Protein AF-E9GX31-F1 (afdb_monomer)

Structure (mmCIF, N/CA/C/O backbone):
data_AF-E9GX31-F1
#
_entry.id   AF-E9GX31-F1
#
loop_
_atom_site.group_PDB
_atom_site.id
_atom_site.type_symbol
_atom_site.label_atom_id
_atom_site.label_alt_id
_atom_site.label_comp_id
_atom_site.label_asym_id
_atom_site.label_entity_id
_atom_site.label_seq_id
_atom_site.pdbx_PDB_ins_code
_atom_site.Cartn_x
_atom_site.Cartn_y
_atom_site.Cartn_z
_atom_site.occupancy
_atom_site.B_iso_or_equiv
_atom_site.auth_seq_id
_atom_site.auth_comp_id
_atom_site.auth_asym_id
_atom_site.auth_atom_id
_atom_site.pdbx_PDB_model_num
ATOM 1 N N . MET A 1 1 ? 26.199 18.752 -6.750 1.00 39.62 1 MET A N 1
ATOM 2 C CA . MET A 1 1 ? 25.489 17.635 -7.406 1.00 39.62 1 MET A CA 1
ATOM 3 C C . MET A 1 1 ? 24.521 18.258 -8.393 1.00 39.62 1 MET A C 1
ATOM 5 O O . MET A 1 1 ? 23.887 19.229 -7.994 1.00 39.62 1 MET A O 1
ATOM 9 N N . PRO A 1 2 ? 24.479 17.839 -9.667 1.00 45.19 2 PRO A N 1
ATOM 10 C CA . PRO A 1 2 ? 23.484 18.375 -10.589 1.00 45.19 2 PRO A CA 1
ATOM 11 C C . PRO A 1 2 ? 22.094 18.014 -10.052 1.00 45.19 2 PRO A C 1
ATOM 13 O O . PRO A 1 2 ? 21.857 16.863 -9.695 1.00 45.19 2 PRO A O 1
ATOM 16 N N . HIS A 1 3 ? 21.222 19.013 -9.914 1.00 49.72 3 HIS A N 1
ATOM 17 C CA . HIS A 1 3 ? 19.829 18.790 -9.541 1.00 49.72 3 HIS A CA 1
ATOM 18 C C . HIS A 1 3 ? 19.155 18.051 -10.695 1.00 49.72 3 HIS A C 1
ATOM 20 O O . HIS A 1 3 ? 19.002 18.612 -11.780 1.00 49.72 3 HIS A O 1
ATOM 26 N N . LEU A 1 4 ? 18.817 16.785 -10.467 1.00 62.69 4 LEU A N 1
ATOM 27 C CA . LEU A 1 4 ? 17.968 16.030 -11.374 1.00 62.69 4 LEU A CA 1
ATOM 28 C C . LEU A 1 4 ? 16.592 16.709 -11.404 1.00 62.69 4 LEU A C 1
ATOM 30 O O . LEU A 1 4 ? 16.124 17.245 -10.398 1.00 62.69 4 LEU A O 1
ATOM 34 N N . SER A 1 5 ? 15.950 16.739 -12.569 1.00 81.81 5 SER A N 1
ATOM 35 C CA . SER A 1 5 ? 14.549 17.151 -12.630 1.00 81.81 5 SER A CA 1
ATOM 36 C C . SER A 1 5 ? 13.690 16.139 -11.865 1.00 81.81 5 SER A C 1
ATOM 38 O O . SER A 1 5 ? 14.045 14.965 -11.769 1.00 81.81 5 SER A O 1
ATOM 40 N N . TRP A 1 6 ? 12.536 16.566 -11.350 1.00 83.75 6 TRP A N 1
ATOM 41 C CA . TRP A 1 6 ? 11.606 15.681 -10.634 1.00 83.75 6 TRP A CA 1
ATOM 42 C C . TRP A 1 6 ? 11.333 14.362 -11.384 1.00 83.75 6 TRP A C 1
ATOM 44 O O . TRP A 1 6 ? 11.356 13.282 -10.798 1.00 83.75 6 TRP A O 1
ATOM 54 N N . ASN A 1 7 ? 11.168 14.434 -12.708 1.00 87.56 7 ASN A N 1
ATOM 55 C CA . ASN A 1 7 ? 10.930 13.260 -13.549 1.00 87.56 7 ASN A CA 1
ATOM 56 C C . ASN A 1 7 ? 12.159 12.341 -13.649 1.00 87.56 7 ASN A C 1
ATOM 58 O O . ASN A 1 7 ? 11.997 11.132 -13.774 1.00 87.56 7 ASN A O 1
ATOM 62 N N . GLN A 1 8 ? 13.378 12.886 -13.583 1.00 87.44 8 GLN A N 1
ATOM 63 C CA . GLN A 1 8 ? 14.614 12.094 -13.557 1.00 87.44 8 GLN A CA 1
ATOM 64 C C . GLN A 1 8 ? 14.757 11.321 -12.248 1.00 87.44 8 GLN A C 1
ATOM 66 O O . GLN A 1 8 ? 15.096 10.139 -12.277 1.00 87.44 8 GLN A O 1
ATOM 71 N N . GLU A 1 9 ? 14.451 11.953 -11.116 1.00 89.94 9 GLU A N 1
ATOM 72 C CA . GLU A 1 9 ? 14.461 11.283 -9.812 1.00 89.94 9 GLU A CA 1
ATOM 73 C C . GLU A 1 9 ? 13.401 10.177 -9.753 1.00 89.94 9 GLU A C 1
ATOM 75 O O . GLU A 1 9 ? 13.705 9.045 -9.371 1.00 89.94 9 GLU A O 1
ATOM 80 N N . LEU A 1 10 ? 12.181 10.469 -10.215 1.00 91.00 10 LEU A N 1
ATOM 81 C CA . LEU A 1 10 ? 11.087 9.500 -10.247 1.00 91.00 10 LEU A CA 1
ATOM 82 C C . LEU A 1 10 ? 11.390 8.316 -11.178 1.00 91.00 10 LEU A C 1
ATOM 84 O O . LEU A 1 10 ? 11.178 7.165 -10.799 1.00 91.00 10 LEU A O 1
ATOM 88 N N . ALA A 1 11 ? 11.921 8.569 -12.377 1.00 92.50 11 ALA A N 1
ATOM 89 C CA . ALA A 1 11 ? 12.293 7.512 -13.316 1.00 92.50 11 ALA A CA 1
ATOM 90 C C . ALA A 1 11 ? 13.402 6.607 -12.758 1.00 92.50 11 ALA A C 1
ATOM 92 O O . ALA A 1 11 ? 13.338 5.381 -12.910 1.00 92.50 11 ALA A O 1
ATOM 93 N N . ALA A 1 12 ? 14.394 7.187 -12.072 1.00 92.44 12 ALA A N 1
ATOM 94 C CA . ALA A 1 12 ? 15.453 6.430 -11.411 1.00 92.44 12 ALA A CA 1
ATOM 95 C C . ALA A 1 12 ? 14.886 5.554 -10.284 1.00 92.44 12 ALA A C 1
ATOM 97 O O . ALA A 1 12 ? 15.166 4.356 -10.241 1.00 92.44 12 ALA A O 1
ATOM 98 N N . GLN A 1 13 ? 14.017 6.121 -9.444 1.00 93.12 13 GLN A N 1
ATOM 99 C CA . GLN A 1 13 ? 13.349 5.398 -8.363 1.00 93.12 13 GLN A CA 1
ATOM 100 C C . GLN A 1 13 ? 12.495 4.233 -8.887 1.00 93.12 13 GLN A C 1
ATOM 102 O O . GLN A 1 13 ? 12.586 3.116 -8.381 1.00 93.12 13 GLN A O 1
ATOM 107 N N . MET A 1 14 ? 11.686 4.451 -9.927 1.00 93.50 14 MET A N 1
ATOM 108 C CA . MET A 1 14 ? 10.847 3.393 -10.503 1.00 93.50 14 MET A CA 1
ATOM 109 C C . MET A 1 14 ? 11.682 2.287 -11.162 1.00 93.50 14 MET A C 1
ATOM 111 O O . MET A 1 14 ? 11.339 1.106 -11.070 1.00 93.50 14 MET A O 1
ATOM 115 N N . THR A 1 15 ? 12.816 2.645 -11.768 1.00 93.88 15 THR A N 1
ATOM 116 C CA . THR A 1 15 ? 13.777 1.676 -12.314 1.00 93.88 15 THR A CA 1
ATOM 117 C C . THR A 1 15 ? 14.421 0.842 -11.205 1.00 93.88 15 THR A C 1
ATOM 119 O O . THR A 1 15 ? 14.493 -0.382 -11.318 1.00 93.88 15 THR A O 1
ATOM 122 N N . GLU A 1 16 ? 14.830 1.471 -10.103 1.00 94.19 16 GLU A N 1
ATOM 123 C CA . GLU A 1 16 ? 15.353 0.783 -8.918 1.00 94.19 16 GLU A CA 1
ATOM 124 C C . GLU A 1 16 ? 14.303 -0.167 -8.321 1.00 94.19 16 GLU A C 1
ATOM 126 O O . GLU A 1 16 ? 14.579 -1.336 -8.047 1.00 94.19 16 GLU A O 1
ATOM 131 N N . HIS A 1 17 ? 13.060 0.294 -8.188 1.00 94.00 17 HIS A N 1
ATOM 132 C CA . HIS A 1 17 ? 11.954 -0.531 -7.712 1.00 94.00 17 HIS A CA 1
ATOM 133 C C . HIS A 1 17 ? 11.703 -1.748 -8.602 1.00 94.00 17 HIS A C 1
ATOM 135 O O . HIS A 1 17 ? 11.418 -2.829 -8.080 1.00 94.00 17 HIS A O 1
ATOM 141 N N . ARG A 1 18 ? 11.861 -1.614 -9.921 1.00 94.19 18 ARG A N 1
ATOM 142 C CA . ARG A 1 18 ? 11.797 -2.753 -10.840 1.00 94.19 18 ARG A CA 1
ATOM 143 C C . ARG A 1 18 ? 12.932 -3.744 -10.600 1.00 94.19 18 ARG A C 1
ATOM 145 O O . ARG A 1 18 ? 12.677 -4.940 -10.502 1.00 94.19 18 ARG A O 1
ATOM 152 N N . GLN A 1 19 ? 14.165 -3.266 -10.439 1.00 93.56 19 GLN A N 1
ATOM 153 C CA . GLN A 1 19 ? 15.322 -4.125 -10.142 1.00 93.56 19 GLN A CA 1
ATOM 154 C C . GLN A 1 19 ? 15.158 -4.884 -8.816 1.00 93.56 19 GLN A C 1
ATOM 156 O O . GLN A 1 19 ? 15.566 -6.036 -8.701 1.00 93.56 19 GLN A O 1
ATOM 161 N N . MET A 1 20 ? 14.503 -4.264 -7.833 1.00 92.94 20 MET A N 1
ATOM 162 C CA . MET A 1 20 ? 14.167 -4.880 -6.546 1.00 92.94 20 MET A CA 1
ATOM 163 C C . MET A 1 20 ? 12.914 -5.779 -6.585 1.00 92.94 20 MET A C 1
ATOM 165 O O . MET A 1 20 ? 12.487 -6.269 -5.536 1.00 92.94 20 MET A O 1
ATOM 169 N N . GLY A 1 21 ? 12.277 -5.967 -7.747 1.00 93.19 21 GLY A N 1
ATOM 170 C CA . GLY A 1 21 ? 11.058 -6.773 -7.892 1.00 93.19 21 GLY A CA 1
ATOM 171 C C . GLY A 1 21 ? 9.829 -6.185 -7.183 1.00 93.19 21 GLY A C 1
ATOM 172 O O . GLY A 1 21 ? 8.936 -6.923 -6.761 1.00 93.19 21 GLY A O 1
ATOM 173 N N . LYS A 1 22 ? 9.793 -4.862 -6.985 1.00 93.69 22 LYS A N 1
ATOM 174 C CA . LYS A 1 22 ? 8.699 -4.131 -6.313 1.00 93.69 22 LYS A CA 1
ATOM 175 C C . LYS A 1 22 ? 7.609 -3.678 -7.277 1.00 93.69 22 LYS A C 1
ATOM 177 O O . LYS A 1 22 ? 6.468 -3.493 -6.860 1.00 93.69 22 LYS A O 1
ATOM 182 N N . ILE A 1 23 ? 7.962 -3.544 -8.548 1.00 94.00 23 ILE A N 1
ATOM 183 C CA . ILE A 1 23 ? 7.068 -3.286 -9.672 1.00 94.00 23 ILE A CA 1
ATOM 184 C C . ILE A 1 23 ? 7.576 -4.059 -10.885 1.00 94.00 23 ILE A C 1
ATOM 186 O O . ILE A 1 23 ? 8.779 -4.288 -11.002 1.00 94.00 23 ILE A O 1
ATOM 190 N N . ASP A 1 24 ? 6.676 -4.453 -11.776 1.00 93.19 24 ASP A N 1
ATOM 191 C CA . ASP A 1 24 ? 7.036 -5.093 -13.035 1.00 93.19 24 ASP A CA 1
ATOM 192 C C . ASP A 1 24 ? 6.418 -4.327 -14.205 1.00 93.19 24 ASP A C 1
ATOM 194 O O . ASP A 1 24 ? 5.210 -4.094 -14.230 1.00 93.19 24 ASP A O 1
ATOM 198 N N . PHE A 1 25 ? 7.257 -3.893 -15.143 1.00 92.44 25 PHE A N 1
ATOM 199 C CA . PHE A 1 25 ? 6.847 -3.186 -16.353 1.00 92.44 25 PHE A CA 1
ATOM 200 C C . PHE A 1 25 ? 7.828 -3.465 -17.497 1.00 92.44 25 PHE A C 1
ATOM 202 O O . PHE A 1 25 ? 9.006 -3.771 -17.283 1.00 92.44 25 PHE A O 1
ATOM 209 N N . VAL A 1 26 ? 7.337 -3.337 -18.730 1.00 92.00 26 VAL A N 1
ATOM 210 C CA . VAL A 1 26 ? 8.105 -3.583 -19.956 1.00 92.00 26 VAL A CA 1
ATOM 211 C C . VAL A 1 26 ? 8.619 -2.259 -20.521 1.00 92.00 26 VAL A C 1
ATOM 213 O O . VAL A 1 26 ? 7.872 -1.290 -20.600 1.00 92.00 26 VAL A O 1
ATOM 216 N N . GLY A 1 27 ? 9.887 -2.228 -20.941 1.00 91.19 27 GLY A N 1
ATOM 217 C CA . GLY A 1 27 ? 10.541 -1.045 -21.515 1.00 91.19 27 GLY A CA 1
ATOM 218 C C . GLY A 1 27 ? 11.595 -0.415 -20.601 1.00 91.19 27 GLY A C 1
ATOM 219 O O . GLY A 1 27 ? 11.882 -0.927 -19.518 1.00 91.19 27 GLY A O 1
ATOM 220 N N . GLU A 1 28 ? 12.197 0.681 -21.057 1.00 92.19 28 GLU A N 1
ATOM 221 C CA . GLU A 1 28 ? 13.198 1.462 -20.322 1.00 92.19 28 GLU A CA 1
ATOM 222 C C . GLU A 1 28 ? 12.646 2.864 -20.041 1.00 92.19 28 GLU A C 1
ATOM 224 O O . GLU A 1 28 ? 12.131 3.528 -20.941 1.00 92.19 28 GLU A O 1
ATOM 229 N N . LEU A 1 29 ? 12.727 3.304 -18.780 1.00 92.00 29 LEU A N 1
ATOM 230 C CA . LEU A 1 29 ? 12.296 4.649 -18.377 1.00 92.00 29 LEU A CA 1
ATOM 231 C C . LEU A 1 29 ? 13.347 5.711 -18.701 1.00 92.00 29 LEU A C 1
ATOM 233 O O . LEU A 1 29 ? 12.995 6.853 -18.988 1.00 92.00 29 LEU A O 1
ATOM 237 N N . ILE A 1 30 ? 14.624 5.330 -18.641 1.00 91.94 30 ILE A N 1
ATOM 238 C CA . ILE A 1 30 ? 15.775 6.189 -18.907 1.00 91.94 30 ILE A CA 1
ATOM 239 C C . ILE A 1 30 ? 16.537 5.568 -20.072 1.00 91.94 30 ILE A C 1
ATOM 241 O O . ILE A 1 30 ? 17.024 4.445 -19.957 1.00 91.94 30 ILE A O 1
ATOM 245 N N . TYR A 1 31 ? 16.630 6.297 -21.178 1.00 89.81 31 TYR A N 1
ATOM 246 C CA . TYR A 1 31 ? 17.353 5.865 -22.367 1.00 89.81 31 TYR A CA 1
ATOM 247 C C . TYR A 1 31 ? 18.874 6.061 -22.216 1.00 89.81 31 TYR A C 1
ATOM 249 O O . TYR A 1 31 ? 19.324 6.818 -21.348 1.00 89.81 31 TYR A O 1
ATOM 257 N N . PRO A 1 32 ? 19.699 5.439 -23.084 1.00 88.75 32 PRO A N 1
ATOM 258 C CA . PRO A 1 32 ? 21.158 5.594 -23.047 1.00 88.75 32 PRO A CA 1
ATOM 259 C C . PRO A 1 32 ? 21.659 7.040 -23.197 1.00 88.75 32 PRO A C 1
ATOM 261 O O . PRO A 1 32 ? 22.749 7.364 -22.730 1.00 88.75 32 PRO A O 1
ATOM 264 N N . ASP A 1 33 ? 20.872 7.914 -23.829 1.00 89.88 33 ASP A N 1
ATOM 265 C CA . ASP A 1 33 ? 21.152 9.347 -23.988 1.00 89.88 33 ASP A CA 1
ATOM 266 C C . ASP A 1 33 ? 20.694 10.202 -22.786 1.00 89.88 33 ASP A C 1
ATOM 268 O O . ASP A 1 33 ? 20.757 11.428 -22.842 1.00 89.88 33 ASP A O 1
ATOM 272 N N . GLN A 1 34 ? 20.259 9.561 -21.693 1.00 84.56 34 GLN A N 1
ATOM 273 C CA . GLN A 1 34 ? 19.695 10.166 -20.477 1.00 84.56 34 GLN A CA 1
ATOM 274 C C . GLN A 1 34 ? 18.346 10.877 -20.668 1.00 84.56 34 GLN A C 1
ATOM 276 O O . GLN A 1 34 ? 17.866 11.544 -19.744 1.00 84.56 34 GLN A O 1
ATOM 281 N N . SER A 1 35 ? 17.702 10.725 -21.828 1.00 87.75 35 SER A N 1
ATOM 282 C CA . SER A 1 35 ? 16.323 11.171 -22.012 1.00 87.75 35 SER A CA 1
ATOM 283 C C . SER A 1 35 ? 15.340 10.230 -21.300 1.00 87.75 35 SER A C 1
ATOM 285 O O . SER A 1 35 ? 15.626 9.051 -21.072 1.00 87.75 35 SER A O 1
ATOM 287 N N . ILE A 1 36 ? 14.181 10.763 -20.899 1.00 91.12 36 ILE A N 1
ATOM 288 C CA . ILE A 1 36 ? 13.154 10.015 -20.161 1.00 91.12 36 ILE A CA 1
ATOM 289 C C . ILE A 1 36 ? 11.982 9.702 -21.074 1.00 91.12 36 ILE A C 1
ATOM 291 O O . ILE A 1 36 ? 11.460 10.586 -21.757 1.00 91.12 36 ILE A O 1
ATOM 295 N N . ASN A 1 37 ? 11.493 8.469 -20.992 1.00 92.25 37 ASN A N 1
ATOM 296 C CA . ASN A 1 37 ? 10.198 8.105 -21.542 1.00 92.25 37 ASN A CA 1
ATOM 297 C C . ASN A 1 37 ? 9.067 8.551 -20.596 1.00 92.25 37 ASN A C 1
ATOM 299 O O . ASN A 1 37 ? 8.681 7.816 -19.690 1.00 92.25 37 ASN A O 1
ATOM 303 N N . ILE A 1 38 ? 8.557 9.770 -20.792 1.00 89.62 38 ILE A N 1
ATOM 304 C CA . ILE A 1 38 ? 7.535 10.369 -19.911 1.00 89.62 38 ILE A CA 1
ATOM 305 C C . ILE A 1 38 ? 6.222 9.578 -19.959 1.00 89.62 38 ILE A C 1
ATOM 307 O O . ILE A 1 38 ? 5.629 9.325 -18.920 1.00 89.62 38 ILE A O 1
ATOM 311 N N . THR A 1 39 ? 5.800 9.120 -21.139 1.00 91.62 39 THR A N 1
ATOM 312 C CA . THR A 1 39 ? 4.559 8.344 -21.281 1.00 91.62 39 THR A CA 1
ATOM 313 C C . THR A 1 39 ? 4.624 7.041 -20.490 1.00 91.62 39 THR A C 1
ATOM 315 O O . THR A 1 39 ? 3.710 6.732 -19.733 1.00 91.62 39 THR A O 1
ATOM 318 N N . LEU A 1 40 ? 5.738 6.309 -20.598 1.00 93.75 40 LEU A N 1
ATOM 319 C CA . LEU A 1 40 ? 5.932 5.095 -19.808 1.00 93.75 40 LEU A CA 1
ATOM 320 C C . LEU A 1 40 ? 6.057 5.408 -18.310 1.00 93.75 40 LEU A C 1
ATOM 322 O O . LEU A 1 40 ? 5.605 4.622 -17.485 1.00 93.75 40 LEU A O 1
ATOM 326 N N . LEU A 1 41 ? 6.659 6.542 -17.941 1.00 92.75 41 LEU A N 1
ATOM 327 C CA . LEU A 1 41 ? 6.773 6.956 -16.543 1.00 92.75 41 LEU A CA 1
ATOM 328 C C . LEU A 1 41 ? 5.398 7.156 -15.893 1.00 92.75 41 LEU A C 1
ATOM 330 O O . LEU A 1 41 ? 5.186 6.660 -14.785 1.00 92.75 41 LEU A O 1
ATOM 334 N N . ASP A 1 42 ? 4.474 7.815 -16.593 1.00 92.31 42 ASP A N 1
ATOM 335 C CA . ASP A 1 42 ? 3.102 8.025 -16.122 1.00 92.31 42 ASP A CA 1
ATOM 336 C C . ASP A 1 42 ? 2.371 6.681 -15.944 1.00 92.31 42 ASP A C 1
ATOM 338 O O . ASP A 1 42 ? 1.808 6.407 -14.881 1.00 92.31 42 ASP A O 1
ATOM 342 N N . GLU A 1 43 ? 2.467 5.782 -16.931 1.00 94.56 43 GLU A N 1
ATOM 343 C CA . GLU A 1 43 ? 1.882 4.433 -16.861 1.00 94.56 43 GLU A CA 1
ATOM 344 C C . GLU A 1 43 ? 2.446 3.611 -15.690 1.00 94.56 43 GLU A C 1
ATOM 346 O O . GLU A 1 43 ? 1.708 2.936 -14.963 1.00 94.56 43 GLU A O 1
ATOM 351 N N . VAL A 1 44 ? 3.761 3.674 -15.472 1.00 94.31 44 VAL A N 1
ATOM 352 C CA . VAL A 1 44 ? 4.435 2.977 -14.370 1.00 94.31 44 VAL A CA 1
ATOM 353 C C . VAL A 1 44 ? 4.011 3.552 -13.021 1.00 94.31 44 VAL A C 1
ATOM 355 O O . VAL A 1 44 ? 3.812 2.794 -12.068 1.00 94.31 44 VAL A O 1
ATOM 358 N N . GLN A 1 45 ? 3.808 4.865 -12.924 1.00 92.12 45 GLN A N 1
ATOM 359 C CA . GLN A 1 45 ? 3.315 5.499 -11.705 1.00 92.12 45 GLN A CA 1
ATOM 360 C C . GLN A 1 45 ? 1.867 5.091 -11.396 1.00 92.12 45 GLN A C 1
ATOM 362 O O . GLN A 1 45 ? 1.531 4.806 -10.240 1.00 92.12 45 GLN A O 1
ATOM 367 N N . GLU A 1 46 ? 1.001 5.007 -12.405 1.00 92.38 46 GLU A N 1
ATOM 368 C CA . GLU A 1 46 ? -0.353 4.475 -12.237 1.00 92.38 46 GLU A CA 1
ATOM 369 C C . GLU A 1 46 ? -0.336 3.005 -11.815 1.00 92.38 46 GLU A C 1
ATOM 371 O O . GLU A 1 46 ? -1.044 2.616 -10.880 1.00 92.38 46 GLU A O 1
ATOM 376 N N . LEU A 1 47 ? 0.515 2.189 -12.444 1.00 93.19 47 LEU A N 1
ATOM 377 C CA . LEU A 1 47 ? 0.684 0.782 -12.094 1.00 93.19 47 LEU A CA 1
ATOM 378 C C . LEU A 1 47 ? 1.158 0.618 -10.646 1.00 93.19 47 LEU A C 1
ATOM 380 O O . LEU A 1 47 ? 0.604 -0.202 -9.906 1.00 93.19 47 LEU A O 1
ATOM 384 N N . TRP A 1 48 ? 2.140 1.415 -10.223 1.00 92.62 48 TRP A N 1
ATOM 385 C CA . TRP A 1 48 ? 2.628 1.463 -8.846 1.00 92.62 48 TRP A CA 1
ATOM 386 C C . TRP A 1 48 ? 1.495 1.751 -7.866 1.00 92.62 48 TRP A C 1
ATOM 388 O O . TRP A 1 48 ? 1.267 1.000 -6.916 1.00 92.62 48 TRP A O 1
ATOM 398 N N . ASN A 1 49 ? 0.734 2.808 -8.138 1.00 90.56 49 ASN A N 1
ATOM 399 C CA . ASN A 1 49 ? -0.370 3.221 -7.289 1.00 90.56 49 ASN A CA 1
ATOM 400 C C . ASN A 1 49 ? -1.459 2.149 -7.228 1.00 90.56 49 ASN A C 1
ATOM 402 O O . ASN A 1 49 ? -1.900 1.789 -6.141 1.00 90.56 49 ASN A O 1
ATOM 406 N N . ARG A 1 50 ? -1.863 1.583 -8.365 1.00 90.38 50 ARG A N 1
ATOM 407 C CA . ARG A 1 50 ? -2.907 0.551 -8.419 1.00 90.38 50 ARG A CA 1
ATOM 408 C C . ARG A 1 50 ? -2.504 -0.725 -7.684 1.00 90.38 50 ARG A C 1
ATOM 410 O O . ARG A 1 50 ? -3.333 -1.361 -7.036 1.00 90.38 50 ARG A O 1
ATOM 417 N N . THR A 1 51 ? -1.241 -1.121 -7.803 1.00 90.88 51 THR A N 1
ATOM 418 C CA . THR A 1 51 ? -0.751 -2.372 -7.215 1.00 90.88 51 THR A CA 1
ATOM 419 C C . THR A 1 51 ? -0.505 -2.234 -5.724 1.00 90.88 51 THR A C 1
ATOM 421 O O . THR A 1 51 ? -0.897 -3.123 -4.975 1.00 90.88 51 THR A O 1
ATOM 424 N N . ARG A 1 52 ? 0.067 -1.115 -5.270 1.00 90.06 52 ARG A N 1
ATOM 425 C CA . ARG A 1 52 ? 0.491 -0.938 -3.874 1.00 90.06 52 ARG A CA 1
ATOM 426 C C . ARG A 1 52 ? -0.494 -0.195 -2.989 1.00 90.06 52 ARG A C 1
ATOM 428 O O . ARG A 1 52 ? -0.310 -0.200 -1.775 1.00 90.06 52 ARG A O 1
ATOM 435 N N . ARG A 1 53 ? -1.541 0.406 -3.555 1.00 89.12 53 ARG A N 1
ATOM 436 C CA . ARG A 1 53 ? -2.601 1.057 -2.781 1.00 89.12 53 ARG A CA 1
ATOM 437 C C . ARG A 1 53 ? -3.814 0.156 -2.654 1.00 89.12 53 ARG A C 1
ATOM 439 O O . ARG A 1 53 ? -4.200 -0.574 -3.574 1.00 89.12 53 ARG A O 1
ATOM 446 N N . VAL A 1 54 ? -4.431 0.257 -1.492 1.00 87.19 54 VAL A N 1
ATOM 447 C CA . VAL A 1 54 ? -5.701 -0.366 -1.166 1.00 87.19 54 VAL A CA 1
ATOM 448 C C . VAL A 1 54 ? -6.649 0.749 -0.751 1.00 87.19 54 VAL A C 1
ATOM 450 O O . VAL A 1 54 ? -6.338 1.522 0.153 1.00 87.19 54 VAL A O 1
ATOM 453 N N . GLN A 1 55 ? -7.771 0.870 -1.458 1.00 83.75 55 GLN A N 1
ATOM 454 C CA . GLN A 1 55 ? -8.798 1.851 -1.128 1.00 83.75 55 GLN A CA 1
ATOM 455 C C . GLN A 1 55 ? -9.664 1.309 0.008 1.00 83.75 55 GLN A C 1
ATOM 457 O O . GLN A 1 55 ? -10.220 0.216 -0.096 1.00 83.75 55 GLN A O 1
ATOM 462 N N . GLN A 1 56 ? -9.752 2.076 1.083 1.00 80.19 56 GLN A N 1
ATOM 463 C CA . GLN A 1 56 ? -10.573 1.792 2.248 1.00 80.19 56 GLN A CA 1
ATOM 464 C C . GLN A 1 56 ? -12.018 2.268 2.019 1.00 80.19 56 GLN A C 1
ATOM 466 O O . GLN A 1 56 ? -12.302 3.059 1.116 1.00 80.19 56 GLN A O 1
ATOM 471 N N . GLN A 1 57 ? -12.953 1.776 2.837 1.00 70.94 57 GLN A N 1
ATOM 472 C CA . GLN A 1 57 ? -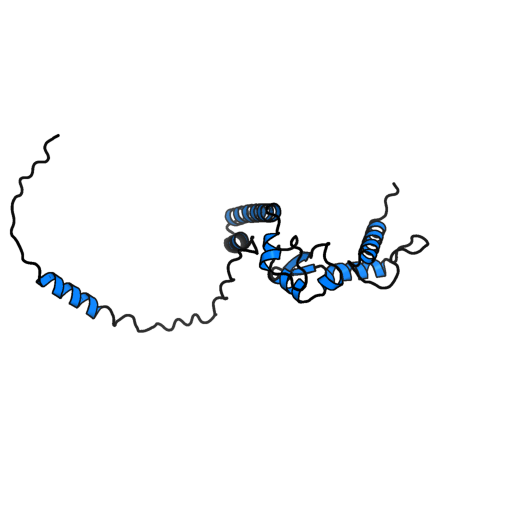14.385 2.109 2.726 1.00 70.94 57 GLN A CA 1
ATOM 473 C C . GLN A 1 57 ? -14.689 3.598 2.964 1.00 70.94 57 GLN A C 1
ATOM 475 O O . GLN A 1 57 ? -15.687 4.111 2.470 1.00 70.94 57 GLN A O 1
ATOM 480 N N . ASP A 1 58 ? -13.818 4.287 3.696 1.00 63.00 58 ASP A N 1
ATOM 481 C CA . ASP A 1 58 ? -13.865 5.724 3.978 1.00 63.00 58 ASP A CA 1
ATOM 482 C C . ASP A 1 58 ? -13.287 6.585 2.831 1.00 63.00 58 ASP A C 1
ATOM 484 O O . ASP A 1 58 ? -13.244 7.809 2.928 1.00 63.00 58 ASP A O 1
ATOM 488 N N . GLY A 1 59 ? -12.855 5.958 1.728 1.00 69.00 59 GLY A N 1
ATOM 489 C CA . GLY A 1 59 ? -12.281 6.623 0.559 1.00 69.00 59 GLY A CA 1
ATOM 490 C C . GLY A 1 59 ? -10.786 6.934 0.677 1.00 69.00 59 GLY A C 1
ATOM 491 O O . GLY A 1 59 ? -10.188 7.376 -0.309 1.00 69.00 59 GLY A O 1
ATOM 492 N N . TYR A 1 60 ? -10.161 6.674 1.830 1.00 73.75 60 TYR A N 1
ATOM 493 C CA . TYR A 1 60 ? -8.720 6.833 2.006 1.00 73.75 60 TYR A CA 1
ATOM 494 C C . TYR A 1 60 ? -7.948 5.662 1.390 1.00 73.75 60 TYR A C 1
ATOM 496 O O . TYR A 1 60 ? -8.477 4.577 1.158 1.00 73.75 60 TYR A O 1
ATOM 504 N N . TYR A 1 61 ? -6.667 5.889 1.098 1.00 80.44 61 TYR A N 1
ATOM 505 C CA . TYR A 1 61 ? -5.788 4.863 0.546 1.00 80.44 61 TYR A CA 1
ATOM 506 C C . TYR A 1 61 ? -4.728 4.474 1.565 1.00 80.44 61 TYR A C 1
ATOM 508 O O . TYR A 1 61 ? -3.939 5.324 1.978 1.00 80.44 61 TYR A O 1
ATOM 516 N N . ASP A 1 62 ? -4.653 3.185 1.874 1.00 81.50 62 ASP A N 1
ATOM 517 C CA . ASP A 1 62 ? -3.519 2.612 2.588 1.00 81.50 62 ASP A CA 1
ATOM 518 C C . ASP A 1 62 ? -2.486 2.109 1.576 1.00 81.50 62 ASP A C 1
ATOM 520 O O . ASP A 1 62 ? -2.811 1.401 0.617 1.00 81.50 62 ASP A O 1
ATOM 524 N N . TYR A 1 63 ? -1.226 2.491 1.786 1.00 85.88 63 TYR A N 1
ATOM 525 C CA . TYR A 1 63 ? -0.100 1.955 1.027 1.00 85.88 63 TYR A CA 1
ATOM 526 C C . TYR A 1 63 ? 0.415 0.692 1.706 1.00 85.88 63 TYR A C 1
ATOM 528 O O . TYR A 1 63 ? 0.685 0.681 2.908 1.00 85.88 63 TYR A O 1
ATOM 536 N N . MET A 1 64 ? 0.566 -0.368 0.919 1.00 91.12 64 MET A N 1
ATOM 537 C CA . MET A 1 64 ? 1.197 -1.599 1.367 1.00 91.12 64 MET A CA 1
ATOM 538 C C . MET A 1 64 ? 2.710 -1.388 1.582 1.00 91.12 64 MET A C 1
ATOM 540 O O . MET A 1 64 ? 3.323 -0.613 0.839 1.00 91.12 64 MET A O 1
ATOM 544 N N . PRO A 1 65 ? 3.327 -2.071 2.567 1.00 90.44 65 PRO A N 1
ATOM 545 C CA . PRO A 1 65 ? 4.736 -1.893 2.907 1.00 90.44 65 PRO A CA 1
ATOM 546 C C . PRO A 1 65 ? 5.688 -2.146 1.735 1.00 90.44 65 PRO A C 1
ATOM 548 O O . PRO A 1 65 ? 5.482 -3.044 0.912 1.00 90.44 65 PRO A O 1
ATOM 551 N N . MET A 1 66 ? 6.792 -1.398 1.701 1.00 90.44 66 MET A N 1
ATOM 552 C CA . MET A 1 66 ? 7.813 -1.502 0.652 1.00 90.44 66 MET A CA 1
ATOM 553 C C . MET A 1 66 ? 8.490 -2.877 0.617 1.00 90.44 66 MET A C 1
ATOM 555 O O . MET A 1 66 ? 8.980 -3.296 -0.435 1.00 90.44 66 MET A O 1
ATOM 559 N N . GLU A 1 67 ? 8.499 -3.589 1.742 1.00 92.25 67 GLU A N 1
ATOM 560 C CA . GLU A 1 67 ? 9.091 -4.909 1.928 1.00 92.25 67 GLU A CA 1
ATOM 561 C C . GLU A 1 67 ? 8.391 -5.994 1.110 1.00 92.25 67 GLU A C 1
ATOM 563 O O . GLU A 1 67 ? 9.051 -6.964 0.735 1.00 92.25 67 GLU A O 1
ATOM 568 N N . LEU A 1 68 ? 7.117 -5.807 0.759 1.00 92.19 68 LEU A N 1
ATOM 569 C CA . LEU A 1 68 ? 6.396 -6.721 -0.123 1.00 92.19 68 LEU A CA 1
ATOM 570 C C . LEU A 1 68 ? 6.910 -6.610 -1.559 1.00 92.19 68 LEU A C 1
ATOM 572 O O . LEU A 1 68 ? 7.268 -5.536 -2.038 1.00 92.19 68 LEU A O 1
ATOM 576 N N . SER A 1 69 ? 7.000 -7.732 -2.251 1.00 94.19 69 SER A N 1
ATOM 577 C CA . SER A 1 69 ? 7.266 -7.799 -3.687 1.00 94.19 69 SER A CA 1
ATOM 578 C C . SER A 1 69 ? 6.033 -7.407 -4.500 1.00 94.19 69 SER A C 1
ATOM 580 O O . SER A 1 69 ? 4.912 -7.365 -3.990 1.00 94.19 69 SER A O 1
ATOM 582 N N . TYR A 1 70 ? 6.237 -7.152 -5.792 1.00 93.69 70 TYR A N 1
ATOM 583 C CA . TYR A 1 70 ? 5.150 -6.920 -6.740 1.00 93.69 70 TYR A CA 1
ATOM 584 C C . TYR A 1 70 ? 4.120 -8.062 -6.724 1.00 93.69 70 TYR A C 1
ATOM 586 O O . TYR A 1 70 ? 2.921 -7.812 -6.626 1.00 93.69 70 TYR A O 1
ATOM 594 N N . ALA A 1 71 ? 4.593 -9.312 -6.748 1.00 94.06 71 ALA A N 1
ATOM 595 C CA . ALA A 1 71 ? 3.736 -10.495 -6.738 1.00 94.06 71 ALA A CA 1
ATOM 596 C C . ALA A 1 71 ? 2.922 -10.613 -5.438 1.00 94.06 71 ALA A C 1
ATOM 598 O O . ALA A 1 71 ? 1.724 -10.876 -5.491 1.00 94.06 71 ALA A O 1
ATOM 599 N N . GLU A 1 72 ? 3.535 -10.350 -4.279 1.00 94.25 72 GLU A N 1
ATOM 600 C CA . GLU A 1 72 ? 2.825 -10.357 -2.992 1.00 94.25 72 GLU A CA 1
ATOM 601 C C . GLU A 1 72 ? 1.748 -9.262 -2.923 1.00 94.25 72 GLU A C 1
ATOM 603 O O . GLU A 1 72 ? 0.669 -9.503 -2.393 1.00 94.25 72 GLU A O 1
ATOM 608 N N . CYS A 1 73 ? 1.982 -8.076 -3.499 1.00 92.12 73 CYS A N 1
ATOM 609 C CA . CYS A 1 73 ? 0.974 -7.006 -3.555 1.00 92.12 73 CYS A CA 1
ATOM 610 C C . CYS A 1 73 ? -0.241 -7.339 -4.446 1.00 92.12 73 CYS A C 1
ATOM 612 O O . CYS A 1 73 ? -1.309 -6.729 -4.296 1.00 92.12 73 CYS A O 1
ATOM 614 N N . LEU A 1 74 ? -0.088 -8.275 -5.385 1.00 92.38 74 LEU A N 1
ATOM 615 C CA . LEU A 1 74 ? -1.175 -8.772 -6.231 1.00 92.38 74 LEU A CA 1
ATOM 616 C C . LEU A 1 74 ? -1.950 -9.928 -5.589 1.00 92.38 74 LEU A C 1
ATOM 618 O O . LEU A 1 74 ? -3.069 -10.214 -6.017 1.00 92.38 74 LEU A O 1
ATOM 622 N N . ASP A 1 75 ? -1.392 -10.571 -4.565 1.00 94.44 75 ASP A N 1
ATOM 623 C CA . ASP A 1 75 ? -2.034 -11.689 -3.885 1.00 94.44 75 ASP A CA 1
ATOM 624 C C . ASP A 1 75 ? -3.330 -11.247 -3.184 1.00 94.44 75 ASP A C 1
ATOM 626 O O . ASP A 1 75 ? -3.363 -10.300 -2.390 1.00 94.44 75 ASP A O 1
ATOM 630 N N . SER A 1 76 ? -4.428 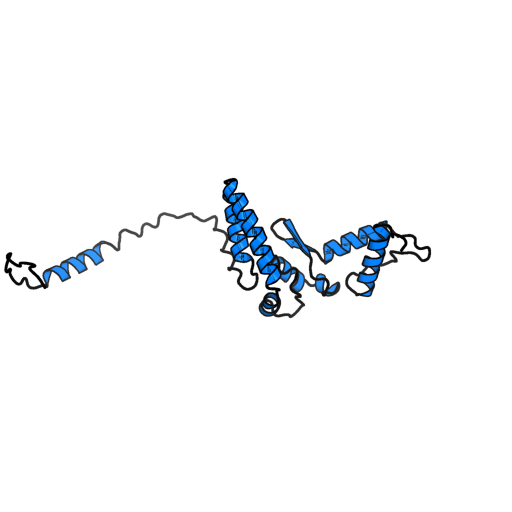-11.953 -3.462 1.00 92.12 76 SER A N 1
ATOM 631 C CA . SER A 1 76 ? -5.746 -11.614 -2.921 1.00 92.12 76 SER A CA 1
ATOM 632 C C . SER A 1 76 ? -5.809 -11.679 -1.396 1.00 92.12 76 SER A C 1
ATOM 634 O O . SER A 1 76 ? -6.534 -10.888 -0.792 1.00 92.12 76 SER A O 1
ATOM 636 N N . SER A 1 77 ? -5.065 -12.591 -0.758 1.00 92.06 77 SER A N 1
ATOM 637 C CA . SER A 1 77 ? -5.029 -12.709 0.704 1.00 92.06 77 SER A CA 1
ATOM 638 C C . SER A 1 77 ? -4.346 -11.500 1.340 1.00 92.06 77 SER A C 1
ATOM 640 O O . SER A 1 77 ? -4.849 -10.951 2.321 1.00 92.06 77 SER A O 1
ATOM 642 N N . VAL A 1 78 ? -3.265 -11.017 0.722 1.00 92.38 78 VAL A N 1
ATOM 643 C CA . VAL A 1 78 ? -2.526 -9.837 1.176 1.00 92.38 78 VAL A CA 1
ATOM 644 C C . VAL A 1 78 ? -3.390 -8.592 1.022 1.00 92.38 78 VAL A C 1
ATOM 646 O O . VAL A 1 78 ? -3.576 -7.844 1.980 1.00 92.38 78 VAL A O 1
ATOM 649 N N . ARG A 1 79 ? -4.019 -8.404 -0.143 1.00 91.00 79 ARG A N 1
ATOM 650 C CA . ARG A 1 79 ? -4.934 -7.272 -0.363 1.00 91.00 79 ARG A CA 1
ATOM 651 C C . ARG A 1 79 ? -6.115 -7.285 0.608 1.00 91.00 79 ARG A C 1
ATOM 653 O O . ARG A 1 79 ? -6.454 -6.248 1.175 1.00 91.00 79 ARG A O 1
ATOM 660 N N . SER A 1 80 ? -6.707 -8.457 0.843 1.00 90.81 80 SER A N 1
ATOM 661 C CA . SER A 1 80 ? -7.824 -8.622 1.783 1.00 90.81 80 SER A CA 1
ATOM 662 C C . SER A 1 80 ? -7.419 -8.317 3.225 1.00 90.81 80 SER A C 1
ATOM 664 O O . SER A 1 80 ? -8.213 -7.744 3.974 1.00 90.81 80 SER A O 1
ATOM 666 N N . PHE A 1 81 ? -6.183 -8.645 3.614 1.00 90.75 81 PHE A N 1
ATOM 667 C CA . PHE A 1 81 ? -5.644 -8.293 4.923 1.00 90.75 81 PHE A CA 1
ATOM 668 C C . PHE A 1 81 ? -5.624 -6.773 5.132 1.00 90.75 81 PHE A C 1
ATOM 670 O O . PHE A 1 81 ? -6.168 -6.309 6.134 1.00 90.75 81 PHE A O 1
ATOM 677 N N . TYR A 1 82 ? -5.073 -5.996 4.193 1.00 89.00 82 TYR A N 1
ATOM 678 C CA . TYR A 1 82 ? -5.020 -4.532 4.327 1.00 89.00 82 TYR A CA 1
ATOM 679 C C . TYR A 1 82 ? -6.402 -3.871 4.205 1.00 89.00 82 TYR A C 1
ATOM 681 O O . TYR A 1 82 ? -6.659 -2.894 4.903 1.00 89.00 82 TYR A O 1
ATOM 689 N N . LEU A 1 83 ? -7.320 -4.433 3.407 1.00 86.81 83 LEU A N 1
ATOM 690 C CA . LEU A 1 83 ? -8.726 -3.992 3.366 1.00 86.81 83 LEU A CA 1
ATOM 691 C C . LEU A 1 83 ? -9.440 -4.194 4.709 1.00 86.81 83 LEU A C 1
ATOM 693 O O . LEU A 1 83 ? -10.206 -3.347 5.153 1.00 86.81 83 LEU A O 1
ATOM 697 N N . SER A 1 84 ? -9.203 -5.330 5.364 1.00 84.69 84 SER A N 1
ATOM 698 C CA . SER A 1 84 ? -9.909 -5.686 6.603 1.00 84.69 84 SER A CA 1
ATOM 699 C C . SER A 1 84 ? -9.299 -5.032 7.847 1.00 84.69 84 SER A C 1
ATOM 701 O O . SER A 1 84 ? -9.960 -4.918 8.880 1.00 84.69 84 SER A O 1
ATOM 703 N N . ASN A 1 85 ? -8.037 -4.599 7.759 1.00 81.25 85 ASN A N 1
ATOM 704 C CA . ASN A 1 85 ? -7.260 -4.055 8.873 1.00 81.25 85 ASN A CA 1
ATOM 705 C C . ASN A 1 85 ? -6.740 -2.642 8.545 1.00 81.25 85 ASN A C 1
ATOM 707 O O . ASN A 1 85 ? -5.531 -2.454 8.377 1.00 81.25 85 ASN A O 1
ATOM 711 N N . PRO A 1 86 ? -7.629 -1.635 8.464 1.00 74.31 86 PRO A N 1
ATOM 712 C CA . PRO A 1 86 ? -7.242 -0.261 8.159 1.00 74.31 86 PRO A CA 1
ATOM 713 C C . PRO A 1 86 ? -6.216 0.281 9.165 1.00 74.31 86 PRO A C 1
ATOM 715 O O . PRO A 1 86 ? -6.404 0.232 10.385 1.00 74.31 86 PRO A O 1
ATOM 718 N N . GLY A 1 87 ? -5.118 0.841 8.653 1.00 72.69 87 GLY A N 1
ATOM 719 C CA . GLY A 1 87 ? -3.976 1.297 9.458 1.00 72.69 87 GLY A CA 1
ATOM 720 C C . GLY A 1 87 ? -2.947 0.223 9.818 1.00 72.69 87 GLY A C 1
ATOM 721 O O . GLY A 1 87 ? -2.012 0.500 10.575 1.00 72.69 87 GLY A O 1
ATOM 722 N N . ALA A 1 88 ? -3.052 -0.971 9.232 1.00 77.38 88 ALA A N 1
ATOM 723 C CA . ALA A 1 88 ? -1.978 -1.960 9.214 1.00 77.38 88 ALA A CA 1
ATOM 724 C C . ALA A 1 88 ? -0.860 -1.621 8.201 1.00 77.38 88 ALA A C 1
ATOM 726 O O . ALA A 1 88 ? -0.015 -2.467 7.943 1.00 77.38 88 ALA A O 1
ATOM 727 N N . ALA A 1 89 ? -0.796 -0.399 7.655 1.00 72.06 89 ALA A N 1
ATOM 728 C CA . ALA A 1 89 ? 0.163 0.016 6.617 1.00 72.06 89 ALA A CA 1
ATOM 729 C C . ALA A 1 89 ? 1.653 -0.218 6.963 1.00 72.06 89 ALA A C 1
ATOM 731 O O . ALA A 1 89 ? 2.481 -0.332 6.070 1.00 72.06 89 ALA A O 1
ATOM 732 N N . ASN A 1 90 ? 1.997 -0.333 8.253 1.00 77.88 90 ASN A N 1
ATOM 733 C CA . ASN A 1 90 ? 3.357 -0.637 8.733 1.00 77.88 90 ASN A CA 1
ATOM 734 C C . ASN A 1 90 ? 3.544 -2.100 9.182 1.00 77.88 90 ASN A C 1
ATOM 736 O O . ASN A 1 90 ? 4.537 -2.440 9.823 1.00 77.88 90 ASN A O 1
ATOM 740 N N . VAL A 1 91 ? 2.565 -2.962 8.921 1.00 86.56 91 VAL A N 1
ATOM 741 C CA . VAL A 1 91 ? 2.620 -4.395 9.206 1.00 86.56 91 VAL A CA 1
ATOM 742 C C . VAL A 1 91 ? 2.925 -5.114 7.908 1.00 86.56 91 VAL A C 1
ATOM 744 O O . VAL A 1 91 ? 2.193 -4.953 6.939 1.00 86.56 91 VAL A O 1
ATOM 747 N N . ILE A 1 92 ? 3.974 -5.930 7.895 1.00 90.81 92 ILE A N 1
ATOM 748 C CA . ILE A 1 92 ? 4.294 -6.800 6.762 1.00 90.81 92 ILE A CA 1
ATOM 749 C C . ILE A 1 92 ? 3.492 -8.091 6.928 1.00 90.81 92 ILE A C 1
ATOM 751 O O . ILE A 1 92 ? 3.716 -8.830 7.888 1.00 90.81 92 ILE A O 1
ATOM 755 N N . TYR A 1 93 ? 2.568 -8.340 6.002 1.00 92.19 93 TYR A N 1
ATOM 756 C CA . TYR A 1 93 ? 1.770 -9.562 5.937 1.00 92.19 93 TYR A CA 1
ATOM 757 C C . TYR A 1 93 ? 2.021 -10.270 4.606 1.00 92.19 93 TYR A C 1
ATOM 759 O O . TYR A 1 93 ? 1.860 -9.665 3.547 1.00 92.19 93 TYR A O 1
ATOM 767 N N . ARG A 1 94 ? 2.417 -11.543 4.663 1.00 92.81 94 ARG A N 1
ATOM 768 C CA . ARG A 1 94 ? 2.662 -12.389 3.491 1.00 92.81 94 ARG A CA 1
ATOM 769 C C . ARG A 1 94 ? 1.622 -13.502 3.364 1.00 92.81 94 ARG A C 1
ATOM 771 O O . ARG A 1 94 ? 1.003 -13.875 4.364 1.00 92.81 94 ARG A O 1
ATOM 778 N N . PRO A 1 95 ? 1.451 -14.082 2.164 1.00 90.38 95 PRO A N 1
ATOM 779 C CA . PRO A 1 95 ? 0.583 -15.239 1.984 1.00 90.38 95 PRO A CA 1
ATOM 780 C C . PRO A 1 95 ? 0.969 -16.375 2.943 1.00 90.38 95 PRO A C 1
ATOM 782 O O . PRO A 1 95 ? 2.128 -16.782 3.009 1.00 90.38 95 PRO A O 1
ATOM 785 N N . GLY A 1 96 ? -0.006 -16.876 3.703 1.00 86.81 96 GLY A N 1
ATOM 786 C CA . GLY A 1 96 ? 0.200 -17.929 4.705 1.00 86.81 96 GLY A CA 1
ATOM 787 C C . GLY A 1 96 ? 0.606 -17.438 6.100 1.00 86.81 96 GLY A C 1
ATOM 788 O O . GLY A 1 96 ? 0.628 -18.244 7.032 1.00 86.81 96 GLY A O 1
ATOM 789 N N . ASP A 1 97 ? 0.864 -16.139 6.288 1.00 89.25 97 ASP A N 1
ATOM 790 C CA . ASP A 1 97 ? 1.118 -15.589 7.618 1.00 89.25 97 ASP A CA 1
ATOM 791 C C . ASP A 1 97 ? -0.131 -15.677 8.504 1.00 89.25 97 ASP A C 1
ATOM 793 O O . ASP A 1 97 ? -1.278 -15.492 8.078 1.00 89.25 97 ASP A O 1
ATOM 797 N N . ASN A 1 98 ? 0.095 -15.887 9.801 1.00 89.88 98 ASN A N 1
ATOM 798 C CA . ASN A 1 98 ? -0.964 -15.749 10.787 1.00 89.88 98 ASN A CA 1
ATOM 799 C C . ASN A 1 98 ? -1.280 -14.262 11.016 1.00 89.88 98 ASN A C 1
ATOM 801 O O . ASN A 1 98 ? -0.436 -13.503 11.496 1.00 89.88 98 ASN A O 1
ATOM 805 N N . VAL A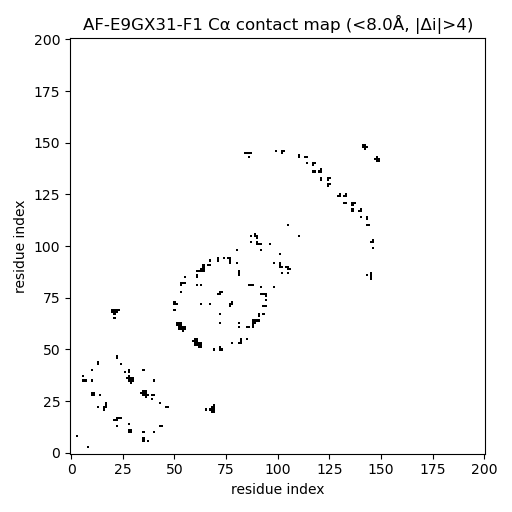 1 99 ? -2.529 -13.873 10.748 1.00 87.31 99 VAL A N 1
ATOM 806 C CA . VAL A 1 99 ? -3.023 -12.489 10.863 1.00 87.31 99 VAL A CA 1
ATOM 807 C C . VAL A 1 99 ? -2.738 -11.880 12.241 1.00 87.31 99 VAL A C 1
ATOM 809 O O . VAL A 1 99 ? -2.222 -10.768 12.324 1.00 87.31 99 VAL A O 1
ATOM 812 N N . LYS A 1 100 ? -3.001 -12.606 13.337 1.00 85.94 100 LYS A N 1
ATOM 813 C CA . LYS A 1 100 ? -2.794 -12.080 14.700 1.00 85.94 100 LYS A CA 1
ATOM 814 C C . LYS A 1 100 ? -1.317 -11.827 14.996 1.00 85.94 100 LYS A C 1
ATOM 816 O O . LYS A 1 100 ? -0.974 -10.822 15.612 1.00 85.94 100 LYS A O 1
ATOM 821 N N . VAL A 1 101 ? -0.443 -12.725 14.542 1.00 86.00 101 VAL A N 1
ATOM 822 C CA . VAL A 1 101 ? 1.012 -12.592 14.718 1.00 86.00 101 VAL A CA 1
ATOM 823 C C . VAL A 1 101 ? 1.573 -11.455 13.864 1.00 86.00 101 VAL A C 1
ATOM 825 O O . VAL A 1 101 ? 2.518 -10.794 14.280 1.00 86.00 101 VAL A O 1
ATOM 828 N N . ALA A 1 102 ? 1.011 -11.203 12.682 1.00 86.06 102 ALA A N 1
ATOM 829 C CA . ALA A 1 102 ? 1.400 -10.053 11.873 1.00 86.06 102 ALA A CA 1
ATOM 830 C C . ALA A 1 102 ? 1.001 -8.739 12.566 1.00 86.06 102 ALA A C 1
ATOM 832 O O . ALA A 1 102 ? 1.846 -7.873 12.785 1.00 86.06 102 ALA A O 1
ATOM 833 N N . LEU A 1 103 ? -0.257 -8.619 12.999 1.00 85.00 103 LEU A N 1
ATOM 834 C CA . LEU A 1 103 ? -0.774 -7.407 13.646 1.00 85.00 103 LEU A CA 1
ATOM 835 C C . LEU A 1 103 ? -0.080 -7.082 14.978 1.00 85.00 103 LEU A C 1
ATOM 837 O O . LEU A 1 103 ? 0.091 -5.908 15.310 1.00 85.00 103 LEU A O 1
ATOM 841 N N . SER A 1 104 ? 0.380 -8.088 15.730 1.00 82.38 104 SER A N 1
ATOM 842 C CA . SER A 1 104 ? 1.118 -7.857 16.981 1.00 82.38 104 SER A CA 1
ATOM 843 C C . SER A 1 104 ? 2.480 -7.184 16.781 1.00 82.38 104 SE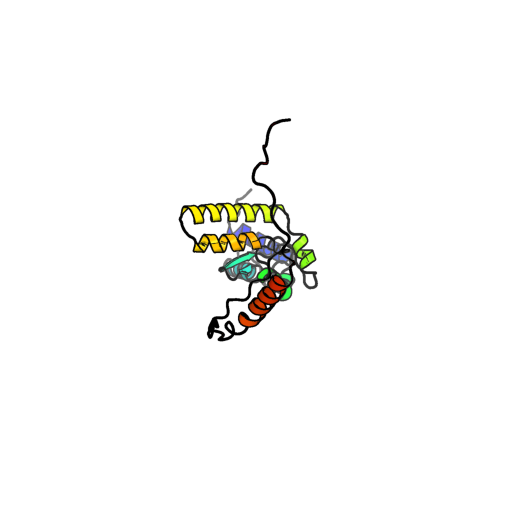R A C 1
ATOM 845 O O . SER A 1 104 ? 2.995 -6.572 17.715 1.00 82.38 104 SER A O 1
ATOM 847 N N . LYS A 1 105 ? 3.042 -7.235 15.567 1.00 82.88 105 LYS A N 1
ATOM 848 C CA . LYS A 1 105 ? 4.314 -6.582 15.217 1.00 82.88 105 LYS A CA 1
ATOM 849 C C . LYS A 1 105 ? 4.164 -5.088 14.931 1.00 82.88 105 LYS A C 1
ATOM 851 O O . LYS A 1 105 ? 5.168 -4.419 14.701 1.00 82.88 105 LYS A O 1
ATOM 856 N N . GLN A 1 106 ? 2.941 -4.550 14.933 1.00 78.94 106 GLN A N 1
ATOM 857 C CA . GLN A 1 106 ? 2.726 -3.133 14.671 1.00 78.94 106 GLN A CA 1
ATOM 858 C C . GLN A 1 106 ? 3.445 -2.275 15.730 1.00 78.94 106 GLN A C 1
ATOM 860 O O . GLN A 1 106 ? 3.189 -2.438 16.929 1.00 78.94 106 GLN A O 1
ATOM 865 N N . PRO A 1 107 ? 4.304 -1.322 15.324 1.00 76.75 107 PRO A N 1
ATOM 866 C CA . PRO A 1 107 ? 5.033 -0.493 16.272 1.00 76.75 107 PRO A CA 1
ATOM 867 C C . PRO A 1 107 ? 4.080 0.306 17.166 1.00 76.75 107 PRO A C 1
ATOM 869 O O . PRO A 1 107 ? 3.194 1.018 16.688 1.00 76.75 107 PRO A O 1
ATOM 872 N N . GLY A 1 108 ? 4.297 0.260 18.482 1.00 74.69 108 GLY A N 1
ATOM 873 C CA . GLY A 1 108 ? 3.474 1.009 19.439 1.00 74.69 108 GLY A CA 1
ATOM 874 C C . GLY A 1 108 ? 3.549 2.536 19.272 1.00 74.69 108 GLY A C 1
ATOM 875 O O . GLY A 1 108 ? 2.702 3.254 19.798 1.00 74.69 108 GLY A O 1
ATOM 876 N N . SER A 1 109 ? 4.550 3.061 18.559 1.00 76.94 109 SER A N 1
ATOM 877 C CA . SER A 1 109 ? 4.641 4.479 18.179 1.00 76.94 109 SER A CA 1
ATOM 878 C C . SER A 1 109 ? 3.572 4.881 17.159 1.00 76.94 109 SER A C 1
ATOM 880 O O . SER A 1 109 ? 2.976 5.944 17.301 1.00 76.94 109 SER A O 1
ATOM 882 N N . VAL A 1 110 ? 3.278 4.015 16.185 1.00 72.81 110 VAL A N 1
ATOM 883 C CA . VAL A 1 110 ? 2.258 4.252 15.150 1.00 72.81 110 VAL A CA 1
ATOM 884 C C . VAL A 1 110 ? 0.873 4.307 15.786 1.00 72.81 110 VAL A C 1
ATOM 886 O O . VAL A 1 110 ? 0.119 5.245 15.535 1.00 72.81 110 VAL A O 1
ATOM 889 N N . LYS A 1 111 ? 0.580 3.357 16.688 1.00 73.75 111 LYS A N 1
ATOM 890 C CA . LYS A 1 111 ? -0.666 3.352 17.471 1.00 73.75 111 LYS A CA 1
ATOM 891 C C . LYS A 1 111 ? -0.821 4.662 18.246 1.00 73.75 111 LYS A C 1
ATOM 893 O O . LYS A 1 111 ? -1.819 5.352 18.087 1.00 73.75 111 LYS A O 1
ATOM 898 N N . ARG A 1 112 ? 0.212 5.059 19.002 1.00 78.00 112 ARG A N 1
ATOM 899 C CA . ARG A 1 112 ? 0.213 6.303 19.794 1.00 78.00 112 ARG A CA 1
ATOM 900 C C . ARG A 1 112 ? 0.013 7.560 18.949 1.00 78.00 112 ARG A C 1
ATOM 902 O O . ARG A 1 112 ? -0.772 8.418 19.339 1.00 78.00 112 ARG A O 1
ATOM 909 N N . SER A 1 113 ? 0.699 7.668 17.812 1.00 78.50 113 SER A N 1
ATOM 910 C CA . SER A 1 113 ? 0.564 8.820 16.915 1.00 78.50 113 SER A CA 1
ATOM 911 C C . SER A 1 113 ? -0.855 8.927 16.357 1.00 78.50 113 SER A C 1
ATOM 913 O O . SER A 1 113 ? -1.460 9.992 16.457 1.00 78.50 113 SER A O 1
ATOM 915 N N . ARG A 1 114 ? -1.432 7.819 15.873 1.00 78.00 114 ARG A N 1
ATOM 916 C CA . ARG A 1 114 ? -2.808 7.800 15.357 1.00 78.00 114 ARG A CA 1
ATOM 917 C C . ARG A 1 114 ? -3.831 8.135 16.443 1.00 78.00 114 ARG A C 1
ATOM 919 O O . ARG A 1 114 ? -4.722 8.943 16.204 1.00 78.00 114 ARG A O 1
ATOM 926 N N . THR A 1 115 ? -3.671 7.586 17.650 1.00 81.88 115 THR A N 1
ATOM 927 C CA . THR A 1 115 ? -4.510 7.937 18.807 1.00 81.88 115 THR A CA 1
ATOM 928 C C . THR A 1 115 ? -4.432 9.428 19.130 1.00 81.88 115 THR A C 1
ATOM 930 O O . THR A 1 115 ? -5.456 10.043 19.414 1.00 81.88 115 THR A O 1
ATOM 933 N N . PHE A 1 116 ? -3.236 10.024 19.087 1.00 84.06 116 PHE A N 1
ATOM 934 C CA . PHE A 1 116 ? -3.058 11.447 19.369 1.00 84.06 116 PHE A CA 1
ATOM 935 C C . PHE A 1 116 ? -3.784 12.327 18.343 1.00 84.06 116 PHE A C 1
ATOM 937 O O . PHE A 1 116 ? -4.523 13.228 18.737 1.00 84.06 116 PHE A O 1
ATOM 944 N N . THR A 1 117 ? -3.637 12.026 17.049 1.00 83.31 117 THR A N 1
ATOM 945 C CA . THR A 1 117 ? -4.321 12.753 15.968 1.00 83.31 117 THR A CA 1
ATOM 946 C C . THR A 1 117 ? -5.839 12.655 16.096 1.00 83.31 117 THR A C 1
ATOM 948 O O . THR A 1 117 ? -6.511 13.683 16.151 1.00 83.31 117 THR A O 1
ATOM 951 N N . LEU A 1 118 ? -6.374 11.438 16.244 1.00 85.62 118 LEU A N 1
ATOM 952 C CA . LEU A 1 118 ? -7.817 11.221 16.380 1.00 85.62 118 LEU A CA 1
ATOM 953 C C . LEU A 1 118 ? -8.387 11.903 17.627 1.00 85.62 118 LEU A C 1
ATOM 955 O O . LEU A 1 118 ? -9.485 12.447 17.587 1.00 85.62 118 LEU A O 1
ATOM 959 N N . LYS A 1 119 ? -7.638 11.930 18.737 1.00 87.12 119 LYS A N 1
ATOM 960 C CA . LYS A 1 119 ? -8.048 12.659 19.943 1.00 87.12 119 LYS A CA 1
ATOM 961 C C . LYS A 1 119 ? -8.120 14.168 19.694 1.00 87.12 119 LYS A C 1
ATOM 963 O O . LYS A 1 119 ? -9.068 14.804 20.141 1.00 87.12 119 LYS A O 1
ATOM 968 N N . ALA A 1 120 ? -7.139 14.742 19.000 1.00 88.00 120 ALA A N 1
ATOM 969 C CA . ALA A 1 120 ? -7.133 16.169 18.680 1.00 88.00 120 ALA A CA 1
ATOM 970 C C . ALA A 1 120 ? -8.265 16.554 17.710 1.00 88.00 120 ALA A C 1
ATOM 972 O O . ALA A 1 120 ? -8.838 17.636 17.814 1.00 88.00 120 ALA A O 1
ATOM 973 N N . GLU A 1 121 ? -8.602 15.679 16.765 1.00 88.50 121 GLU A N 1
ATOM 974 C CA . GLU A 1 121 ? -9.764 15.850 15.886 1.00 88.50 121 GLU A CA 1
ATOM 975 C C . GLU A 1 121 ? -11.081 15.704 16.640 1.00 88.50 121 GLU A C 1
ATOM 977 O O . GLU A 1 121 ? -11.979 16.510 16.426 1.00 88.50 121 GLU A O 1
ATOM 982 N N . LEU A 1 122 ? -11.177 14.751 17.571 1.00 90.19 122 LEU A N 1
ATOM 983 C CA . LEU A 1 122 ? -12.374 14.564 18.388 1.00 90.19 122 LEU A CA 1
ATOM 984 C C . LEU A 1 122 ? -12.664 15.804 19.235 1.00 90.19 122 LEU A C 1
ATOM 986 O O . LEU A 1 122 ? -13.802 16.255 19.271 1.00 90.19 122 LEU A O 1
ATOM 990 N N . VAL A 1 123 ? -11.640 16.368 19.884 1.00 90.62 123 VAL A N 1
ATOM 991 C CA . VAL A 1 123 ? -11.788 17.612 20.657 1.00 90.62 123 VAL A CA 1
ATOM 992 C C . VAL A 1 123 ? -12.294 18.738 19.758 1.00 90.62 123 VAL A C 1
ATOM 994 O O . VAL A 1 123 ? -13.278 19.375 20.103 1.00 90.62 123 VAL A O 1
ATOM 997 N N . ARG A 1 124 ? -11.713 18.909 18.562 1.00 90.69 124 ARG A N 1
ATOM 998 C CA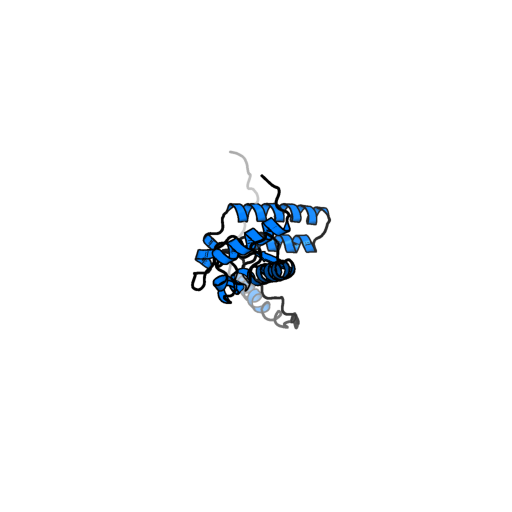 . ARG A 1 124 ? -12.198 19.904 17.594 1.00 90.69 124 ARG A CA 1
ATOM 999 C C . ARG A 1 124 ? -13.650 19.656 17.182 1.00 90.69 124 ARG A C 1
ATOM 1001 O O . ARG A 1 124 ? -14.426 20.598 17.158 1.00 90.69 124 ARG A O 1
ATOM 1008 N N . ALA A 1 125 ? -14.031 18.418 16.875 1.00 91.00 125 ALA A N 1
ATOM 1009 C CA . ALA A 1 125 ? -15.409 18.093 16.504 1.00 91.00 125 ALA A CA 1
ATOM 1010 C C . ALA A 1 125 ? -16.401 18.426 17.631 1.00 91.00 125 ALA A C 1
ATOM 1012 O O . ALA A 1 125 ? -17.480 18.936 17.353 1.00 91.00 125 ALA A O 1
ATOM 1013 N N . ILE A 1 126 ? -16.015 18.191 18.891 1.00 90.25 126 ILE A N 1
ATOM 1014 C CA . ILE A 1 126 ? -16.803 18.583 20.067 1.00 90.25 126 ILE A CA 1
ATOM 1015 C C . ILE A 1 126 ? -16.884 20.111 20.184 1.00 90.25 126 ILE A C 1
ATOM 1017 O O . ILE A 1 126 ? -17.974 20.635 20.374 1.00 90.25 126 ILE A O 1
ATOM 1021 N N . ASP A 1 127 ? -15.768 20.828 20.018 1.00 93.50 127 ASP A N 1
ATOM 1022 C CA . ASP A 1 127 ? -15.731 22.297 20.088 1.00 93.50 127 ASP A CA 1
ATOM 1023 C C . ASP A 1 127 ? -16.609 22.967 19.009 1.00 93.50 127 ASP A C 1
ATOM 1025 O O . ASP A 1 127 ? -17.099 24.077 19.210 1.00 93.50 127 ASP A O 1
ATOM 1029 N N . TYR A 1 128 ? -16.812 22.297 17.868 1.00 93.56 128 TYR A N 1
ATOM 1030 C CA . TYR A 1 128 ? -17.673 22.744 16.766 1.00 93.56 128 TYR A CA 1
ATOM 1031 C C . TYR A 1 128 ? -19.097 22.153 16.795 1.00 93.56 128 TYR A C 1
ATOM 1033 O O . TYR A 1 128 ? -19.832 22.327 15.823 1.00 93.56 128 TYR A O 1
ATOM 1041 N N . ASP A 1 129 ? -19.496 21.457 17.868 1.00 91.94 129 ASP A N 1
ATOM 1042 C CA . ASP A 1 129 ? -20.800 20.782 18.003 1.00 91.94 129 ASP A CA 1
ATOM 1043 C C . ASP A 1 129 ? -21.123 19.765 16.877 1.00 91.94 129 ASP A C 1
ATOM 1045 O O . ASP A 1 129 ? -22.285 19.427 16.620 1.00 91.94 129 ASP A O 1
ATOM 1049 N N . ASP A 1 130 ? -20.107 19.209 16.209 1.00 92.06 130 ASP A N 1
ATOM 1050 C CA . ASP A 1 130 ? -20.283 18.166 15.194 1.00 92.06 130 ASP A CA 1
ATOM 1051 C C . ASP A 1 130 ? -20.357 16.773 15.839 1.00 92.06 130 ASP A C 1
ATOM 1053 O O . ASP A 1 130 ? -19.423 15.962 15.830 1.00 92.06 130 ASP A O 1
ATOM 1057 N N . TRP A 1 131 ? -21.528 16.474 16.402 1.00 87.38 131 TRP A N 1
ATOM 1058 C CA . TRP A 1 131 ? -21.808 15.214 17.094 1.00 87.38 131 TRP A CA 1
ATOM 1059 C C . TRP A 1 131 ? -21.818 13.976 16.190 1.00 87.38 131 TRP A C 1
ATOM 1061 O O . TRP A 1 131 ? -21.786 12.848 16.699 1.00 87.38 131 TRP A O 1
ATOM 1071 N N . LYS A 1 132 ? -21.918 14.146 14.865 1.00 88.44 132 LYS A N 1
ATOM 1072 C CA . LYS A 1 132 ? -21.806 13.030 13.920 1.00 88.44 132 LYS A CA 1
ATOM 1073 C C . LYS A 1 132 ? -20.336 12.646 13.783 1.00 88.44 132 LYS A C 1
ATOM 1075 O O . LYS A 1 132 ? -19.981 11.509 14.093 1.00 88.44 132 LYS A O 1
ATOM 1080 N N . THR A 1 133 ? -19.491 13.615 13.443 1.00 82.94 133 THR A N 1
ATOM 1081 C CA . THR A 1 133 ? -18.045 13.415 13.305 1.00 82.94 133 THR A CA 1
ATOM 1082 C C . THR A 1 133 ? -17.414 12.976 14.627 1.00 82.94 133 THR A C 1
ATOM 1084 O O . THR A 1 133 ? -16.606 12.050 14.653 1.00 82.94 133 THR A O 1
ATOM 1087 N N . ALA A 1 134 ? -17.841 13.540 15.762 1.00 85.19 134 ALA A N 1
ATOM 1088 C CA . ALA A 1 134 ? -17.358 13.118 17.077 1.00 85.19 134 ALA A CA 1
ATOM 1089 C C . ALA A 1 134 ? -17.641 11.629 17.368 1.00 85.19 134 ALA A C 1
ATOM 1091 O O . ALA A 1 134 ? -16.785 10.927 17.911 1.00 85.19 134 ALA A O 1
ATOM 1092 N N . ARG A 1 135 ? -18.815 11.109 16.978 1.00 83.81 135 ARG A N 1
ATOM 1093 C CA . ARG A 1 135 ? -19.149 9.681 17.137 1.00 83.81 135 ARG A CA 1
ATOM 1094 C C . ARG A 1 135 ? -18.292 8.784 16.249 1.00 83.81 135 ARG A C 1
ATOM 1096 O O . ARG A 1 135 ? -17.814 7.753 16.722 1.00 83.81 135 ARG A O 1
ATOM 1103 N N . GLU A 1 136 ? -18.072 9.184 15.001 1.00 83.81 136 GLU A N 1
ATOM 1104 C CA . GLU A 1 136 ? -17.206 8.464 14.061 1.00 83.81 136 GLU A CA 1
ATOM 1105 C C . GLU A 1 136 ? -15.755 8.417 14.570 1.00 83.81 136 GLU A C 1
ATOM 1107 O O . GLU A 1 136 ? -15.145 7.347 14.617 1.00 83.81 136 GLU A O 1
ATOM 1112 N N . LEU A 1 137 ? -15.234 9.539 15.074 1.00 84.00 137 LEU A N 1
ATOM 1113 C CA . LEU A 1 137 ? -13.893 9.627 15.659 1.00 84.00 137 LEU A CA 1
ATOM 1114 C C . LEU A 1 137 ? -13.754 8.809 16.950 1.00 84.00 137 LEU A C 1
ATOM 1116 O O . LEU A 1 137 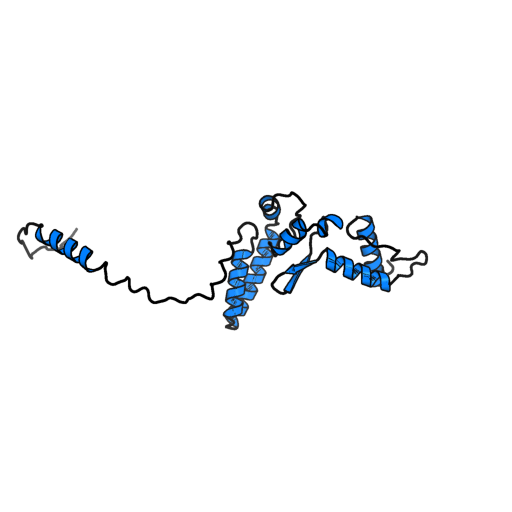? -12.722 8.174 17.171 1.00 84.00 137 LEU A O 1
ATOM 1120 N N . MET A 1 138 ? -14.790 8.767 17.793 1.00 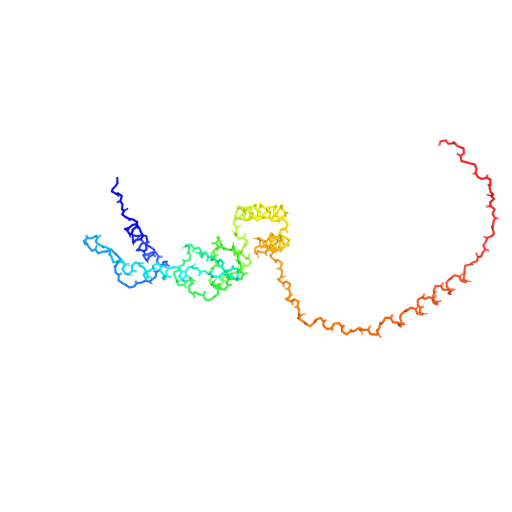82.62 138 MET A N 1
ATOM 1121 C CA . MET A 1 138 ? -14.815 7.916 18.988 1.00 82.62 138 MET A CA 1
ATOM 1122 C C . MET A 1 138 ? -14.773 6.426 18.615 1.00 82.62 138 MET A C 1
ATOM 1124 O O . MET A 1 138 ? -14.051 5.648 19.241 1.00 82.62 138 MET A O 1
ATOM 1128 N N . ALA A 1 139 ? -15.519 6.020 17.582 1.00 80.75 139 ALA A N 1
ATOM 1129 C CA . ALA 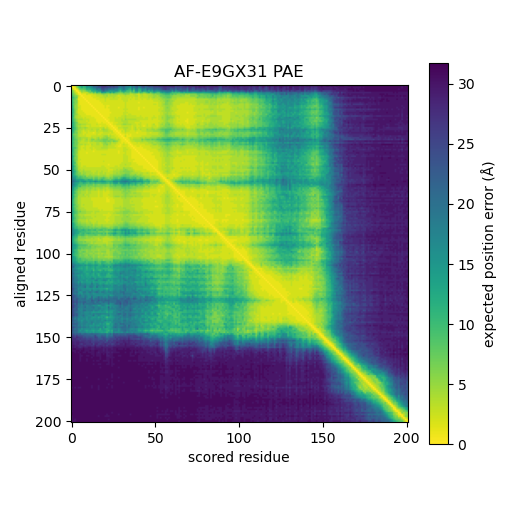A 1 139 ? -15.471 4.658 17.058 1.00 80.75 139 ALA A CA 1
ATOM 1130 C C . ALA A 1 139 ? -14.081 4.332 16.491 1.00 80.75 139 ALA A C 1
ATOM 1132 O O . ALA A 1 139 ? -13.508 3.301 16.845 1.00 80.75 139 ALA A O 1
ATOM 1133 N N . ALA A 1 140 ? -13.501 5.247 15.709 1.00 78.38 140 ALA A N 1
ATOM 1134 C CA . ALA A 1 140 ? -12.155 5.110 15.164 1.00 78.38 140 ALA A CA 1
ATOM 1135 C C . ALA A 1 140 ? -11.091 4.983 16.266 1.00 78.38 140 ALA A C 1
ATOM 1137 O O . ALA A 1 140 ? -10.207 4.139 16.149 1.00 78.38 140 ALA A O 1
ATOM 1138 N N . LEU A 1 141 ? -11.193 5.758 17.357 1.00 81.00 141 LEU A N 1
ATOM 1139 C CA . LEU A 1 141 ? -10.288 5.686 18.515 1.00 81.00 141 LEU A CA 1
ATOM 1140 C C . LEU A 1 141 ? -10.278 4.306 19.176 1.00 81.00 141 LEU A C 1
ATOM 1142 O O . LEU A 1 141 ? -9.225 3.819 19.588 1.00 81.00 141 LEU A O 1
ATOM 1146 N N . LEU A 1 142 ? -11.446 3.680 19.275 1.00 78.62 142 LEU A N 1
ATOM 1147 C CA . LEU A 1 142 ? -11.608 2.361 19.884 1.00 78.62 142 LEU A CA 1
ATOM 1148 C C . LEU A 1 142 ? -11.138 1.224 18.961 1.00 78.62 142 LEU A C 1
ATOM 1150 O O . LEU A 1 142 ? -10.834 0.136 19.442 1.00 78.62 142 LEU A O 1
ATOM 1154 N N . ASP A 1 143 ? -11.026 1.502 17.664 1.00 74.88 143 ASP A N 1
ATOM 1155 C CA . ASP A 1 143 ? -10.577 0.574 16.627 1.00 74.88 143 ASP A CA 1
ATOM 1156 C C . ASP A 1 143 ? -9.129 0.846 16.160 1.00 74.88 143 ASP A C 1
ATOM 1158 O O . ASP A 1 143 ? -8.661 0.225 15.206 1.00 74.88 143 ASP A O 1
ATOM 1162 N N . VAL A 1 144 ? -8.391 1.753 16.824 1.00 73.81 144 VAL A N 1
ATOM 1163 C CA . VAL A 1 144 ? -7.003 2.116 16.453 1.00 73.81 144 VAL A CA 1
ATOM 1164 C C . VAL A 1 144 ? -6.071 0.910 16.448 1.00 73.81 144 VAL A C 1
ATOM 1166 O O . VAL A 1 144 ? -5.132 0.873 15.650 1.00 73.81 144 VAL A O 1
ATOM 1169 N N . ASP A 1 145 ? -6.292 -0.039 17.359 1.00 71.12 145 ASP A N 1
ATOM 1170 C CA . ASP A 1 145 ? -5.525 -1.274 17.410 1.00 71.12 145 ASP A CA 1
ATOM 1171 C C . ASP A 1 145 ? -6.221 -2.370 16.593 1.00 71.12 145 ASP A C 1
ATOM 1173 O O . ASP A 1 145 ? -7.159 -2.990 17.100 1.00 71.12 145 ASP A O 1
ATOM 1177 N N . PRO A 1 146 ? -5.751 -2.676 15.371 1.00 67.50 146 PRO A N 1
ATOM 1178 C CA . PRO A 1 146 ? -6.346 -3.727 14.555 1.00 67.50 146 PRO A CA 1
ATOM 1179 C C . PRO A 1 146 ? -6.275 -5.110 15.223 1.00 67.50 146 PRO A C 1
ATOM 1181 O O . PRO A 1 146 ? -7.120 -5.955 14.947 1.00 67.50 146 PRO A O 1
ATOM 1184 N N . LEU A 1 147 ? -5.322 -5.355 16.136 1.00 72.00 147 LEU A N 1
ATOM 1185 C CA . LEU A 1 147 ? -5.220 -6.633 16.853 1.00 72.00 147 LEU A CA 1
ATOM 1186 C C . LEU A 1 147 ? -6.358 -6.835 17.865 1.00 72.00 147 LEU A C 1
ATOM 1188 O O . LEU A 1 147 ? -6.805 -7.961 18.071 1.00 72.00 147 LEU A O 1
ATOM 1192 N N . ASN A 1 148 ? -6.797 -5.749 18.501 1.00 70.56 148 ASN A N 1
ATOM 1193 C CA . ASN A 1 148 ? -7.813 -5.750 19.556 1.00 70.56 148 ASN A CA 1
ATOM 1194 C C . ASN A 1 148 ? -9.105 -5.066 19.095 1.00 70.56 148 ASN A C 1
ATOM 1196 O O . ASN A 1 148 ? -9.904 -4.622 19.922 1.00 70.56 148 ASN A O 1
ATOM 1200 N N . ARG A 1 149 ? -9.293 -4.954 17.775 1.00 68.62 149 ARG A N 1
ATOM 1201 C CA . ARG A 1 149 ? -10.453 -4.295 17.192 1.00 68.62 149 ARG A CA 1
ATOM 1202 C C . ARG A 1 149 ? -11.715 -5.011 17.647 1.00 68.62 149 ARG A C 1
ATOM 1204 O O . ARG A 1 149 ? -11.784 -6.242 17.643 1.00 68.62 149 ARG A O 1
ATOM 1211 N N . ARG A 1 150 ? -12.719 -4.233 18.044 1.00 64.75 150 ARG A N 1
ATOM 1212 C CA . ARG A 1 150 ? -14.023 -4.795 18.387 1.00 64.75 150 ARG A CA 1
ATOM 1213 C C . ARG A 1 150 ? -14.619 -5.407 17.127 1.00 64.75 150 ARG A C 1
ATOM 1215 O O . ARG A 1 150 ? -14.485 -4.852 16.038 1.00 64.75 150 ARG A O 1
ATOM 1222 N N . THR A 1 151 ? -15.264 -6.560 17.266 1.00 60.72 151 THR A N 1
ATOM 1223 C CA . THR A 1 151 ? -16.049 -7.135 16.173 1.00 60.72 151 THR A CA 1
ATOM 1224 C C . THR A 1 151 ? -17.029 -6.057 15.708 1.00 60.72 151 THR A C 1
ATOM 1226 O O . THR A 1 151 ? -17.702 -5.481 16.574 1.00 60.72 151 THR A O 1
ATOM 1229 N N . PRO A 1 152 ? -17.090 -5.719 14.404 1.00 57.56 152 PRO A N 1
ATOM 1230 C CA . PRO A 1 152 ? -18.043 -4.727 13.934 1.00 57.56 152 PRO A CA 1
ATOM 1231 C C . PRO A 1 152 ? -19.429 -5.153 14.411 1.00 57.56 152 PRO A C 1
ATOM 1233 O O . PRO A 1 152 ? -19.823 -6.308 14.230 1.00 57.56 152 PRO A O 1
ATOM 1236 N N . SER A 1 153 ? -20.130 -4.248 15.101 1.00 49.53 153 SER A N 1
ATOM 1237 C CA . SER A 1 153 ? -21.520 -4.517 15.458 1.00 49.53 153 SER A CA 1
ATOM 1238 C C . SER A 1 153 ? -22.280 -4.751 14.155 1.00 49.53 153 SER A C 1
ATOM 1240 O O . SER A 1 153 ? -22.044 -4.002 13.200 1.00 49.53 153 SER A O 1
ATOM 1242 N N . PRO A 1 154 ? -23.126 -5.794 14.073 1.00 45.31 154 PRO A N 1
ATOM 1243 C CA . PRO A 1 154 ? -23.950 -5.996 12.892 1.00 45.31 154 PRO A CA 1
ATOM 1244 C C . PRO A 1 154 ? -24.679 -4.688 12.589 1.00 45.31 154 PRO A C 1
ATOM 1246 O O . PRO A 1 154 ? -25.078 -3.975 13.517 1.00 45.31 154 PRO A O 1
ATOM 1249 N N . GLN A 1 155 ? -24.795 -4.345 11.301 1.00 49.69 155 GLN A N 1
ATOM 1250 C CA . GLN A 1 155 ? -25.617 -3.206 10.910 1.00 49.69 155 GLN A CA 1
ATOM 1251 C C . GLN A 1 155 ? -26.984 -3.383 11.576 1.00 49.69 155 GLN A C 1
ATOM 1253 O O . GLN A 1 155 ? -27.489 -4.511 11.574 1.00 49.69 155 GLN A O 1
ATOM 1258 N N . PRO A 1 156 ? -27.547 -2.334 12.201 1.00 44.72 156 PRO A N 1
ATOM 1259 C CA . PRO A 1 156 ? -28.896 -2.432 12.722 1.00 44.72 156 PRO A CA 1
ATOM 1260 C C . PRO A 1 156 ? -29.768 -2.878 11.552 1.00 44.72 156 PRO A C 1
ATOM 1262 O O . PRO A 1 156 ? -29.838 -2.188 10.537 1.00 44.72 156 PRO A O 1
ATOM 1265 N N . SER A 1 157 ? -30.332 -4.080 11.651 1.00 42.19 157 SER A N 1
ATOM 1266 C CA . SER A 1 157 ? -31.301 -4.561 10.681 1.00 42.19 157 SER A CA 1
ATOM 1267 C C . SER A 1 157 ? -32.396 -3.504 10.594 1.00 42.19 157 SER A C 1
ATOM 1269 O O . SER A 1 157 ? -32.916 -3.082 11.626 1.00 42.19 157 SER A O 1
ATOM 1271 N N . GLU A 1 158 ? -32.746 -3.068 9.384 1.00 46.78 158 GLU A N 1
ATOM 1272 C CA . GLU A 1 158 ? -33.887 -2.166 9.162 1.00 46.78 158 GLU A CA 1
ATOM 1273 C C . GLU A 1 158 ? -35.221 -2.783 9.635 1.00 46.78 158 GLU A C 1
ATOM 1275 O O . GLU A 1 158 ? -36.230 -2.096 9.724 1.00 46.78 158 GLU A O 1
ATOM 1280 N N . GLU A 1 159 ? -35.221 -4.048 10.053 1.00 42.25 159 GLU A N 1
ATOM 1281 C CA . GLU A 1 159 ? -36.290 -4.687 10.813 1.00 42.25 159 GLU A CA 1
ATOM 1282 C C . GLU A 1 159 ? -36.203 -4.318 12.305 1.00 42.25 159 GLU A C 1
ATOM 1284 O O . GLU A 1 159 ? -35.887 -5.137 13.166 1.00 42.25 159 GLU A O 1
ATOM 1289 N N . TRP A 1 160 ? -36.502 -3.060 12.626 1.00 45.03 160 TRP A N 1
ATOM 1290 C CA . TRP A 1 160 ? -37.125 -2.725 13.911 1.00 45.03 160 TRP A CA 1
ATOM 1291 C C . TRP A 1 160 ? -38.640 -2.619 13.719 1.00 45.03 160 TRP A C 1
ATOM 1293 O O . TRP A 1 160 ? -39.273 -1.674 14.180 1.00 45.03 160 TRP A O 1
ATOM 1303 N N . ASP A 1 161 ? -39.247 -3.631 13.099 1.00 41.97 161 ASP A N 1
ATOM 1304 C CA . ASP A 1 161 ? -40.639 -3.951 13.400 1.00 41.97 161 ASP A CA 1
ATOM 1305 C C . ASP A 1 161 ? -40.651 -4.652 14.761 1.00 41.97 161 ASP A C 1
ATOM 1307 O O . ASP A 1 161 ? -40.820 -5.865 14.894 1.00 41.97 161 ASP A O 1
ATOM 1311 N N . CYS A 1 162 ? -40.458 -3.856 15.816 1.00 41.38 162 CYS A N 1
ATOM 1312 C CA . CYS A 1 162 ? -40.983 -4.203 17.124 1.00 41.38 162 CYS A CA 1
ATOM 1313 C C . CYS A 1 162 ? -42.508 -4.254 16.993 1.00 41.38 162 CYS A C 1
ATOM 1315 O O . CYS A 1 162 ? -43.209 -3.310 17.356 1.00 41.38 162 CYS A O 1
ATOM 1317 N N . ALA A 1 163 ? -43.039 -5.371 16.493 1.00 42.75 163 ALA A N 1
ATOM 1318 C CA . ALA A 1 163 ? -44.395 -5.754 16.830 1.00 42.75 163 ALA A CA 1
ATOM 1319 C C . ALA A 1 163 ? -44.465 -5.741 18.367 1.00 42.75 163 ALA A C 1
ATOM 1321 O O . ALA A 1 163 ? -43.597 -6.341 19.014 1.00 42.75 163 ALA A O 1
ATOM 1322 N N . PRO A 1 164 ? -45.414 -5.015 18.982 1.00 38.41 164 PRO A N 1
ATOM 1323 C CA . PRO A 1 164 ? -45.518 -4.984 20.428 1.00 38.41 164 PRO A CA 1
ATOM 1324 C C . PRO A 1 164 ? -45.766 -6.415 20.895 1.00 38.41 164 PRO A C 1
ATOM 1326 O O . PRO A 1 164 ? -46.821 -6.991 20.636 1.00 38.41 164 PRO A O 1
ATOM 1329 N N . SER A 1 165 ? -44.767 -7.012 21.544 1.00 37.78 165 SER A N 1
ATOM 1330 C CA . SER A 1 165 ? -44.911 -8.326 22.153 1.00 37.78 165 SER A CA 1
ATOM 1331 C C . SER A 1 165 ? -45.944 -8.200 23.267 1.00 37.78 165 SER A C 1
ATOM 1333 O O . SER A 1 165 ? -45.668 -7.644 24.330 1.00 37.78 165 SER A O 1
ATOM 1335 N N . THR A 1 166 ? -47.154 -8.696 23.023 1.00 45.66 166 THR A N 1
ATOM 1336 C CA . THR A 1 166 ? -48.265 -8.794 23.982 1.00 45.66 166 THR A CA 1
ATOM 1337 C C . THR A 1 166 ? -48.002 -9.869 25.041 1.00 45.66 166 THR A C 1
ATOM 1339 O O . THR A 1 166 ? -48.837 -10.727 25.305 1.00 45.66 166 THR A O 1
ATOM 1342 N N . SER A 1 167 ? -46.817 -9.872 25.645 1.00 46.19 167 SER A N 1
ATOM 1343 C CA . SER A 1 167 ? -46.377 -10.916 26.574 1.00 46.19 167 SER A CA 1
ATOM 1344 C C . SER A 1 167 ? -45.742 -10.331 27.834 1.00 46.19 167 SER A C 1
ATOM 1346 O O . SER A 1 167 ? -44.785 -10.885 28.365 1.00 46.19 167 SER A O 1
ATOM 1348 N N . ARG A 1 168 ? -46.274 -9.201 28.318 1.00 44.12 168 ARG A N 1
ATOM 1349 C CA . ARG A 1 168 ? -45.888 -8.579 29.597 1.00 44.12 168 ARG A CA 1
ATOM 1350 C C . ARG A 1 168 ? -47.071 -8.389 30.556 1.00 44.12 168 ARG A C 1
ATOM 1352 O O . ARG A 1 168 ? -47.076 -7.454 31.343 1.00 44.12 168 ARG A O 1
ATOM 1359 N N . GLU A 1 169 ? -48.069 -9.268 30.504 1.00 45.31 169 GLU A N 1
ATOM 1360 C CA . GLU A 1 169 ? -49.197 -9.242 31.457 1.00 45.31 169 GLU A CA 1
ATOM 1361 C C . GLU A 1 169 ? -49.394 -10.565 32.223 1.00 45.31 169 GLU A C 1
ATOM 1363 O O . GLU A 1 169 ? -50.285 -10.661 33.059 1.00 45.31 169 GLU A O 1
ATOM 1368 N N . ALA A 1 170 ? -48.548 -11.583 32.010 1.00 48.06 170 ALA A N 1
ATOM 1369 C CA . ALA A 1 170 ? -48.735 -12.902 32.633 1.00 48.06 170 ALA A CA 1
ATOM 1370 C C . ALA A 1 170 ? -47.823 -13.210 33.842 1.00 48.06 170 ALA A C 1
ATOM 1372 O O . ALA A 1 170 ? -48.082 -14.188 34.539 1.00 48.06 170 ALA A O 1
ATOM 1373 N N . GLU A 1 171 ? -46.792 -12.405 34.135 1.00 46.72 171 GLU A N 1
ATOM 1374 C CA . GLU A 1 171 ? -45.831 -12.711 35.219 1.00 46.72 171 GLU A CA 1
ATOM 1375 C C . GLU A 1 171 ? -46.089 -11.974 36.549 1.00 46.72 171 GLU A C 1
ATOM 1377 O O . GLU A 1 171 ? -45.589 -12.397 37.589 1.00 46.72 171 GLU A O 1
ATOM 1382 N N . GLU A 1 172 ? -46.928 -10.933 36.583 1.00 46.03 172 GLU A N 1
ATOM 1383 C CA . GLU A 1 172 ? -47.225 -10.219 37.839 1.00 46.03 172 GLU A CA 1
ATOM 1384 C C . GLU A 1 172 ? -48.119 -10.949 38.871 1.00 46.03 172 GLU A C 1
ATOM 1386 O O . GLU A 1 172 ? -47.964 -10.663 40.063 1.00 46.03 172 GLU A O 1
ATOM 1391 N N . PRO A 1 173 ? -49.035 -11.887 38.535 1.00 46.78 173 PRO A N 1
ATOM 1392 C CA . PRO A 1 173 ? -49.945 -12.423 39.551 1.00 46.78 173 PRO A CA 1
ATOM 1393 C C . PRO A 1 173 ? -49.347 -13.556 40.401 1.00 46.78 173 PRO A C 1
ATOM 1395 O O . PRO A 1 173 ? -49.926 -13.896 41.434 1.00 46.78 173 PRO A O 1
ATOM 1398 N N . VAL A 1 174 ? -48.213 -14.147 40.001 1.00 49.06 174 VAL A N 1
ATOM 1399 C CA . VAL A 1 174 ? -47.600 -15.286 40.716 1.00 49.06 174 VAL A CA 1
ATOM 1400 C C . VAL A 1 174 ? -46.664 -14.807 41.826 1.00 49.06 174 VAL A C 1
ATOM 1402 O O . VAL A 1 174 ? -46.737 -15.302 42.950 1.00 49.06 174 VAL A O 1
ATOM 1405 N N . GLU A 1 175 ? -45.856 -13.781 41.556 1.00 49.88 175 GLU A N 1
ATOM 1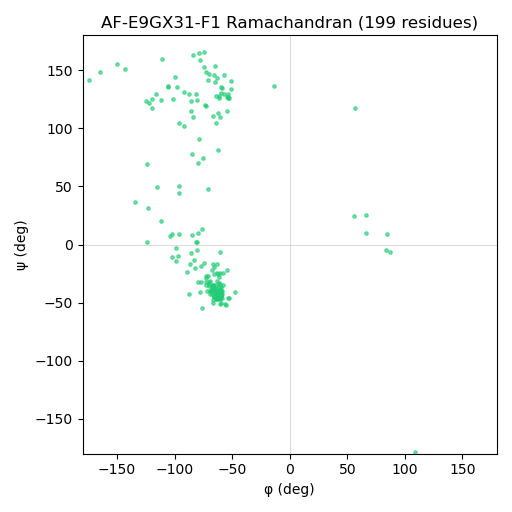406 C CA . GLU A 1 175 ? -44.878 -13.276 42.528 1.00 49.88 175 GLU A CA 1
ATOM 1407 C C . GLU A 1 175 ? -45.545 -12.514 43.688 1.00 49.88 175 GLU A C 1
ATOM 1409 O O . GLU A 1 175 ? -45.061 -12.533 44.820 1.00 49.88 175 GLU A O 1
ATOM 1414 N N . LYS A 1 176 ? -46.713 -11.899 43.439 1.00 49.78 176 LYS A N 1
ATOM 1415 C CA . LYS A 1 176 ? -47.492 -11.204 44.476 1.00 49.78 176 LYS A CA 1
ATOM 1416 C C . LYS A 1 176 ? -48.161 -12.166 45.466 1.00 49.78 176 LYS A C 1
ATOM 1418 O O . LYS A 1 176 ? -48.105 -11.914 46.664 1.00 49.78 176 LYS A O 1
ATOM 1423 N N . ARG A 1 177 ? -48.708 -13.299 44.996 1.00 51.62 177 ARG A N 1
ATOM 1424 C CA . ARG A 1 177 ? -49.302 -14.321 45.887 1.00 51.62 177 ARG A CA 1
ATOM 1425 C C . ARG A 1 177 ? -48.262 -14.994 46.777 1.00 51.62 177 ARG A C 1
ATOM 1427 O O . ARG A 1 177 ? -48.548 -15.272 47.934 1.00 51.62 177 ARG A O 1
ATOM 1434 N N . ARG A 1 178 ? -47.049 -15.210 46.260 1.00 52.06 178 ARG A N 1
ATOM 1435 C CA . ARG A 1 178 ? -45.964 -15.844 47.018 1.00 52.06 178 ARG A CA 1
ATOM 1436 C C . ARG A 1 178 ? -45.469 -14.976 48.183 1.00 52.06 178 ARG A C 1
ATOM 1438 O O . ARG A 1 178 ? -45.169 -15.509 49.243 1.00 52.06 178 ARG A O 1
ATOM 1445 N N . ARG A 1 179 ? -45.429 -13.648 48.011 1.00 52.56 179 ARG A N 1
ATOM 1446 C CA . ARG A 1 179 ? -45.057 -12.710 49.088 1.00 52.56 179 ARG A CA 1
ATOM 1447 C C . ARG A 1 179 ? -46.142 -12.557 50.156 1.00 52.56 179 ARG A C 1
ATOM 1449 O O . ARG A 1 179 ? -45.813 -12.426 51.327 1.00 52.56 179 ARG A O 1
ATOM 1456 N N . GLU A 1 180 ? -47.418 -12.618 49.777 1.00 52.97 180 GLU A N 1
ATOM 1457 C CA . GLU A 1 180 ? -48.530 -12.539 50.739 1.00 52.97 180 GLU A CA 1
ATOM 1458 C C . GLU A 1 180 ? -48.662 -13.803 51.616 1.00 52.97 180 GLU A C 1
ATOM 1460 O O . GLU A 1 180 ? -49.126 -13.704 52.752 1.00 52.97 180 GLU A O 1
ATOM 1465 N N . GLU A 1 181 ? -48.221 -14.974 51.138 1.00 53.75 181 GLU A N 1
ATOM 1466 C CA . GLU A 1 181 ? -48.180 -16.209 51.942 1.00 53.75 181 GLU A CA 1
ATOM 1467 C C . GLU A 1 181 ? -47.009 -16.248 52.942 1.00 53.75 181 GLU A C 1
ATOM 1469 O O . GLU A 1 181 ? -47.167 -16.789 54.038 1.00 53.75 181 GLU A O 1
ATOM 1474 N N . GLU A 1 182 ? -45.857 -15.646 52.623 1.00 53.59 182 GLU A N 1
ATOM 1475 C CA . GLU A 1 182 ? -44.712 -15.580 53.549 1.00 53.59 182 GLU A CA 1
ATOM 1476 C C . GLU A 1 182 ? -44.941 -14.588 54.706 1.00 53.59 182 GLU A C 1
ATOM 1478 O O . GLU A 1 182 ? -44.532 -14.864 55.837 1.00 53.59 182 GLU A O 1
ATOM 1483 N N . ASP A 1 183 ? -45.678 -13.494 54.477 1.00 50.56 183 ASP A N 1
ATOM 1484 C CA . ASP A 1 183 ? -45.981 -12.495 55.516 1.00 50.56 183 ASP A CA 1
ATOM 1485 C C . ASP A 1 183 ? -47.042 -12.957 56.539 1.00 50.56 183 ASP A C 1
ATOM 1487 O O . ASP A 1 183 ? -47.129 -12.397 57.635 1.00 50.56 183 ASP A O 1
ATOM 1491 N N . GLN A 1 184 ? -47.822 -14.009 56.253 1.00 50.19 184 GLN A N 1
ATOM 1492 C CA . GLN A 1 184 ? -48.790 -14.571 57.214 1.00 50.19 184 GLN A CA 1
ATOM 1493 C C . GLN A 1 184 ? -48.187 -15.599 58.190 1.00 50.19 184 GLN A C 1
ATOM 1495 O O . GLN A 1 184 ? -48.860 -16.004 59.139 1.00 50.19 184 GLN A O 1
ATOM 1500 N N . ALA A 1 185 ? -46.928 -16.012 58.005 1.00 51.97 185 ALA A N 1
ATOM 1501 C CA . ALA A 1 185 ? -46.302 -17.069 58.807 1.00 51.97 185 ALA A CA 1
ATOM 1502 C C . ALA A 1 185 ? -45.405 -16.567 59.959 1.00 51.97 185 ALA A C 1
ATOM 1504 O O . ALA A 1 185 ? -44.891 -17.377 60.736 1.00 51.97 185 ALA A O 1
ATOM 1505 N N . ALA A 1 186 ? -45.208 -15.255 60.117 1.00 47.34 186 ALA A N 1
ATOM 1506 C CA . ALA A 1 186 ? -44.356 -14.717 61.177 1.00 47.34 186 ALA A CA 1
ATOM 1507 C C . ALA A 1 186 ? -45.131 -14.528 62.503 1.00 47.34 186 ALA A C 1
ATOM 1509 O O . ALA A 1 186 ? -46.123 -13.795 62.547 1.00 47.34 186 ALA A O 1
ATOM 1510 N N . PRO A 1 187 ? -44.697 -15.132 63.628 1.00 40.72 187 PRO A N 1
ATOM 1511 C CA . PRO A 1 187 ? -45.355 -14.932 64.911 1.00 40.72 187 PRO A CA 1
ATOM 1512 C C . PRO A 1 187 ? -45.048 -13.532 65.460 1.00 40.72 187 PRO A C 1
ATOM 1514 O O . PRO A 1 187 ? -43.906 -13.196 65.772 1.00 40.72 187 PRO A O 1
ATOM 1517 N N . VAL A 1 188 ? -46.098 -12.729 65.643 1.00 48.28 188 VAL A N 1
ATOM 1518 C CA . VAL A 1 188 ? -46.048 -11.430 66.326 1.00 48.28 188 VAL A CA 1
ATOM 1519 C C . VAL A 1 188 ? -45.610 -11.634 67.784 1.00 48.28 188 VAL A C 1
ATOM 1521 O O . VAL A 1 188 ? -46.356 -12.189 68.594 1.00 48.28 188 VAL A O 1
ATOM 1524 N N . ARG A 1 189 ? -44.417 -11.148 68.155 1.00 41.75 189 ARG A N 1
ATOM 1525 C CA . ARG A 1 189 ? -44.035 -10.929 69.561 1.00 41.75 189 ARG A CA 1
ATOM 1526 C C . ARG A 1 189 ? -44.054 -9.439 69.895 1.00 41.75 189 ARG A C 1
ATOM 1528 O O . ARG A 1 189 ? -43.628 -8.594 69.119 1.00 41.75 189 ARG A O 1
ATOM 1535 N N . ARG A 1 190 ? -44.643 -9.165 71.058 1.00 35.31 190 ARG A N 1
ATOM 1536 C CA . ARG A 1 190 ? -45.100 -7.870 71.568 1.00 35.31 190 ARG A CA 1
ATOM 1537 C C . ARG A 1 190 ? -43.960 -6.934 72.003 1.00 35.31 190 ARG A C 1
ATOM 1539 O O . ARG A 1 190 ? -42.949 -7.382 72.526 1.00 35.31 190 ARG A O 1
ATOM 1546 N N . VAL A 1 191 ? -44.254 -5.646 71.828 1.00 43.41 191 VAL A N 1
ATOM 1547 C CA . VAL A 1 191 ? -43.799 -4.393 72.472 1.00 43.41 191 VAL A CA 1
ATOM 1548 C C . VAL A 1 191 ? -43.008 -4.477 73.794 1.00 43.41 191 VAL A C 1
ATOM 1550 O O . VAL A 1 191 ? -43.460 -5.138 74.726 1.00 43.41 191 VAL A O 1
ATOM 1553 N N . ALA A 1 192 ? -41.938 -3.666 73.887 1.00 32.66 192 ALA A N 1
ATOM 1554 C CA . ALA A 1 192 ? -41.499 -2.789 75.005 1.00 32.66 192 ALA A CA 1
ATOM 1555 C C . ALA A 1 192 ? -40.268 -1.975 74.502 1.00 32.66 192 ALA A C 1
ATOM 1557 O O . ALA A 1 192 ? -39.477 -2.549 73.764 1.00 32.66 192 ALA A O 1
ATOM 1558 N N . ASP A 1 193 ? -39.981 -0.692 74.761 1.00 43.69 193 ASP A N 1
ATOM 1559 C CA . ASP A 1 193 ? -40.473 0.375 75.656 1.00 43.69 193 ASP A CA 1
ATOM 1560 C C . ASP A 1 193 ? -39.899 1.734 75.115 1.00 43.69 193 ASP A C 1
ATOM 1562 O O . ASP A 1 193 ? -38.798 1.705 74.557 1.00 43.69 193 ASP A O 1
ATOM 1566 N N . PRO A 1 194 ? -40.542 2.921 75.229 1.00 50.03 194 PRO A N 1
ATOM 1567 C CA . PRO A 1 194 ? -40.098 4.166 74.563 1.00 50.03 194 PRO A CA 1
ATOM 1568 C C . PRO A 1 194 ? -38.947 4.954 75.223 1.00 50.03 194 PRO A C 1
ATOM 1570 O O . PRO A 1 194 ? -38.699 6.086 74.819 1.00 50.03 194 PRO A O 1
ATOM 1573 N N . ASN A 1 195 ? -38.253 4.418 76.229 1.00 52.22 195 ASN A N 1
ATOM 1574 C CA . ASN A 1 195 ? -37.346 5.201 77.087 1.00 52.22 195 ASN A CA 1
ATOM 1575 C C . ASN A 1 195 ? -35.860 4.799 76.965 1.00 52.22 195 ASN A C 1
ATOM 1577 O O . ASN A 1 195 ? -35.186 4.580 77.970 1.00 52.22 195 ASN A O 1
ATOM 1581 N N . PHE A 1 196 ? -35.332 4.694 75.741 1.00 45.38 196 PHE A N 1
ATOM 1582 C CA . PHE A 1 196 ? -33.900 4.436 75.535 1.00 45.38 196 PHE A CA 1
ATOM 1583 C C . PHE A 1 196 ? -33.120 5.740 75.297 1.00 45.38 196 PHE A C 1
ATOM 1585 O O . PHE A 1 196 ? -33.205 6.354 74.233 1.00 45.38 196 PHE A O 1
ATOM 1592 N N . ASP A 1 197 ? -32.395 6.153 76.337 1.00 49.38 197 ASP A N 1
ATOM 1593 C CA . ASP A 1 197 ? -31.528 7.332 76.429 1.00 49.38 197 ASP A CA 1
ATOM 1594 C C . ASP A 1 197 ? -30.143 7.049 75.808 1.00 49.38 197 ASP A C 1
ATOM 1596 O O . ASP A 1 197 ? -29.502 6.051 76.139 1.00 49.38 197 ASP A O 1
ATOM 1600 N N . TRP A 1 198 ? -29.667 7.919 74.910 1.00 54.22 198 TRP A N 1
ATOM 1601 C CA . TRP A 1 198 ? -28.364 7.800 74.226 1.00 54.22 198 TRP A CA 1
ATOM 1602 C C . TRP A 1 198 ? -27.258 8.617 74.923 1.00 54.22 198 TRP A C 1
ATOM 1604 O O . TRP A 1 198 ? -26.470 9.315 74.281 1.00 54.22 198 TRP A O 1
ATOM 1614 N N . GLY A 1 199 ? -27.188 8.548 76.251 1.00 38.97 199 GLY A N 1
ATOM 1615 C CA . GLY A 1 199 ? -26.169 9.237 77.040 1.00 38.97 199 GLY A CA 1
ATOM 1616 C C . GLY A 1 199 ? -24.839 8.477 77.148 1.00 38.97 199 GLY A C 1
ATOM 1617 O O . GLY A 1 199 ? -24.751 7.535 77.923 1.00 38.97 199 GLY A O 1
ATOM 1618 N N . THR A 1 200 ? -23.800 8.998 76.476 1.00 38.09 200 THR A N 1
ATOM 1619 C CA . THR A 1 200 ? -22.350 8.959 76.823 1.00 38.09 200 THR A CA 1
ATOM 1620 C C . THR A 1 200 ? -21.661 7.600 77.043 1.00 38.09 200 THR A C 1
ATOM 1622 O O . THR A 1 200 ? -21.940 6.934 78.031 1.00 38.09 200 THR A O 1
ATOM 1625 N N . VAL A 1 201 ? -20.661 7.266 76.209 1.00 37.97 201 VAL A N 1
ATOM 1626 C CA . VAL A 1 201 ? -19.194 7.309 76.480 1.00 37.97 201 VAL A CA 1
ATOM 1627 C C . VAL A 1 201 ? -18.459 7.260 75.140 1.00 37.97 201 VAL A C 1
ATOM 1629 O O . VAL A 1 201 ? -18.810 6.389 74.315 1.00 37.97 201 VAL A O 1
#

Solvent-accessible surface area (backbone atoms only — not comparable to full-atom values): 12531 Å² total; per-residue (Å²): 129,86,81,69,53,73,67,54,51,50,40,52,51,54,50,51,34,36,78,68,43,46,40,88,82,89,85,70,43,64,45,99,86,71,49,68,40,60,71,60,44,53,53,49,50,51,50,50,50,62,49,40,41,44,74,39,97,88,72,48,72,46,50,58,44,82,88,48,39,35,71,52,45,68,32,66,66,34,48,49,48,53,61,75,29,72,87,45,43,80,34,78,67,54,86,89,57,57,66,69,68,32,46,68,63,45,57,70,64,60,49,51,51,52,47,52,53,44,51,56,50,31,52,50,25,56,78,68,69,34,68,66,60,28,50,53,36,54,52,48,60,65,39,58,47,65,72,70,40,66,78,78,75,74,75,80,63,91,77,73,76,72,68,81,76,92,76,83,80,79,71,67,72,60,63,55,54,57,54,58,58,60,69,73,70,66,82,88,78,82,89,86,78,97,82,82,79,90,77,84,134

Mean predicted aligned error: 16.08 Å

Radius of gyration: 33.32 Å; Cα contacts (8 Å, |Δi|>4): 151; chains: 1; bounding box: 75×41×101 Å

Sequence (201 aa):
MPHLSWNQELAAQMTEHRQMGKIDFVGELIYPDQSINITLLDEVQELWNRTRRVQQQDGYYDYMPMELSYAECLDSSVRSFYLSNPGAANVIYRPGDNVKVALSKQPGSVKRSRTFTLKAELVRAIDYDDWKTARELMAALLDVDPLNRRTPSPQPSEEWDCAPSTSREAEEPVEKRRREEEDQAAPVRRVADPNFDWGTV

Foldseek 3Di:
DPDDDPLLVLLVVLVVCVVVQAFDDDDHQADPVRDGPVVVSVVSVVRNCVQQWAQEPVRDTQGADSPDGSVQSVDPVNNVLCRLQPQLSVFDDGVPDDSLVRLVPPDVVSLVVLLVVLVVVLVVCVVVVVPVSNVVSVLCNQQSRVNNGDDPDPDPPPPPPPPPPPPPPPPPPPVVVVVVVVVVPDDDDDDDDDDDDPDDD

pLDDT: mean 75.54, std 19.04, range [32.66, 94.56]

Nearest PDB structures (foldseek):
  1luw-assembly1_B-2  TM=5.986E-01  e=4.208E+00  Homo sapiens
  7r81-assembly1_j1  TM=6.795E-01  e=9.011E+00  Neurospora crassa
  6wqz-assembly1_C  TM=2.465E-01  e=6.723E+00  Homo sapiens

Secondary structure (DSSP, 8-state):
-----HHHHHHHHHHHHHHTTS---SS-SB-TTS-B-HHHHHHHHHHHHHHHEEE-TTS-EEEPPTTS-HHHHH-HHHHHHHHHSTT-TT----TT--HHHHHTTS-HHHHHHHHHHHHHHHHHHHHTT-HHHHHHHHHHHHTS-GGGPPPPPPP--S---------SSSSHHHHHHHHHHHTTSS-------S-------

Organism: Daphnia pulex (NCBI:txid6669)